Protein AF-0000000079719371 (afdb_homodimer)

Organism: NCBI:txid616991

Secondary structure (DSSP, 8-state):
---TT-EEEEEEE-TT----TT-EEEEEEETTEEEEEEEETTEEEEEEEEEE-TTS-EEEEEEEEETT--EEEEEEEEEEEE-TTS-EEEEEEEEESSTT--EEEEEEEE-/---TT-EEEEEEE-TT----TT-EEEEEEETTEEEEEEEETTEEEEEEEEEE-TTS-EEEEEEEEETT--EEEEEEEEEEEE-TTS-EEEEEEEEESSTT--EEEEEEEE-

Sequence (222 aa):
MNYNNKKFRTVQNTENGETSPETIFKYRQKGNILTSDYEGGEIIRGHLIGLVDPDGNIDMRYHQVNAKGELLTGVCNSRPEILSNGKIRLYENWQWTSGNKSCGKSIIEEIMNYNNKKFRTVQNTENGETSPETIFKYRQKGNILTSDYEGGEIIRGHLIGLVDPDGNIDMRYHQVNAKGELLTGVCNSRPEILSNGKIRLYENWQWTSGNKSCGKSIIEEI

pLDDT: mean 98.23, std 1.22, range [89.5, 98.94]

InterPro domains:
  IPR058595 Avidin-like protein [PF26421] (1-111)

Solvent-accessible surface area (backbone atoms only — not comparable to full-atom values): 11093 Å² total; per-residue (Å²): 114,84,58,54,77,37,34,32,30,33,76,45,56,38,86,90,52,67,69,36,69,58,17,41,36,46,30,40,53,60,89,47,43,34,38,29,48,29,33,30,73,50,28,69,40,33,41,37,43,29,43,44,46,89,84,39,34,30,51,34,40,36,40,34,34,32,76,87,70,47,79,44,37,29,41,34,42,35,41,67,43,76,43,95,85,69,42,47,36,35,46,32,44,35,34,35,73,37,92,85,49,54,66,46,45,36,33,33,32,52,103,114,84,57,54,77,38,33,31,30,33,75,45,55,37,87,89,52,66,69,35,69,56,18,38,36,45,30,39,53,59,90,46,42,33,40,28,50,29,33,31,74,49,28,68,40,32,39,38,43,29,44,45,46,89,85,39,33,31,52,33,40,36,42,34,32,33,75,88,70,46,79,41,36,30,40,34,42,35,40,68,42,75,43,96,86,67,42,47,35,36,45,32,44,36,34,35,72,36,92,86,49,54,66,47,44,38,32,33,31,53,103

Foldseek 3Di:
DDCAQWKKAWDDKDPPDQGDRQKMWGWHDDQQKIKTWIDGGQFHTKMKIWGQDPQGKTWMKMWTQTNVGDIWIWTKIWHWDQDPVRWIKIKMWMFTPDDPGDIIITIMITD/DDCAQWKKAWDDKDPPDQGDRQKMWGWHDDQQKIKTWIDGGQFHTKMKIWGQDPQGKTWMKMWTQTNVGDIWIWIKIWHWDQDPVRWIKIKMWMFTPDDPGDIIITIMITD

Radius of gyration: 17.49 Å; Cα contacts (8 Å, |Δi|>4): 621; chains: 2; bounding box: 36×56×39 Å

Structure (mmCIF, N/CA/C/O backbone):
data_AF-0000000079719371-model_v1
#
loop_
_entity.id
_entity.type
_entity.pdbx_description
1 polymer 'Uncharacterized protein'
#
loop_
_atom_site.group_PDB
_atom_site.id
_atom_site.type_symbol
_atom_site.label_atom_id
_atom_site.label_alt_id
_atom_site.label_comp_id
_atom_site.label_asym_id
_atom_site.label_entity_id
_atom_site.label_seq_id
_atom_site.pdbx_PDB_ins_code
_atom_site.Cartn_x
_atom_site.Cartn_y
_atom_site.Cartn_z
_atom_site.occupancy
_atom_site.B_iso_or_equiv
_atom_site.auth_seq_id
_atom_site.auth_comp_id
_atom_site.auth_asym_id
_atom_site.auth_atom_id
_atom_site.pdbx_PDB_model_num
ATOM 1 N N . MET A 1 1 ? 12.859 -12.648 -14.859 1 89.62 1 MET A N 1
ATOM 2 C CA . MET A 1 1 ? 11.406 -12.578 -14.922 1 89.62 1 MET A CA 1
ATOM 3 C C . MET A 1 1 ? 10.93 -11.133 -15.039 1 89.62 1 MET A C 1
ATOM 5 O O . MET A 1 1 ? 11.43 -10.258 -14.336 1 89.62 1 MET A O 1
ATOM 9 N N . ASN A 1 2 ? 9.992 -10.891 -15.953 1 95.12 2 ASN A N 1
ATOM 10 C CA . ASN A 1 2 ? 9.453 -9.555 -16.172 1 95.12 2 ASN A CA 1
ATOM 11 C C . ASN A 1 2 ? 7.945 -9.516 -15.945 1 95.12 2 ASN A C 1
ATOM 13 O O . ASN A 1 2 ? 7.18 -10.086 -16.719 1 95.12 2 ASN A O 1
ATOM 17 N N . TYR A 1 3 ? 7.535 -8.836 -14.883 1 98.69 3 TYR A N 1
ATOM 18 C CA . TYR A 1 3 ? 6.125 -8.75 -14.531 1 98.69 3 TYR A CA 1
ATOM 19 C C . TYR A 1 3 ? 5.512 -7.453 -15.047 1 98.69 3 TYR A C 1
ATOM 21 O O . TYR A 1 3 ? 4.316 -7.211 -14.867 1 98.69 3 TYR A O 1
ATOM 29 N N . ASN A 1 4 ? 6.309 -6.598 -15.742 1 98.62 4 ASN A N 1
ATOM 30 C CA . ASN A 1 4 ? 5.852 -5.258 -16.094 1 98.62 4 ASN A CA 1
ATOM 31 C C . ASN A 1 4 ? 4.676 -5.309 -17.078 1 98.62 4 ASN A C 1
ATOM 33 O O . ASN A 1 4 ? 4.762 -5.953 -18.125 1 98.62 4 ASN A O 1
ATOM 37 N N . ASN A 1 5 ? 3.6 -4.625 -16.672 1 98.56 5 ASN A N 1
ATOM 38 C CA . ASN A 1 5 ? 2.391 -4.496 -17.469 1 98.56 5 ASN A CA 1
ATOM 39 C C . ASN A 1 5 ? 1.654 -5.828 -17.594 1 98.56 5 ASN A C 1
ATOM 41 O O . ASN A 1 5 ? 0.928 -6.051 -18.578 1 98.56 5 ASN A O 1
ATOM 45 N N . LYS A 1 6 ? 1.853 -6.684 -16.719 1 98.69 6 LYS A N 1
ATOM 46 C CA . LYS A 1 6 ? 1.099 -7.934 -16.688 1 98.69 6 LYS A CA 1
ATOM 47 C C . LYS A 1 6 ? -0.099 -7.828 -15.758 1 98.69 6 LYS A C 1
ATOM 49 O O . LYS A 1 6 ? -0.056 -7.094 -14.766 1 98.69 6 LYS A O 1
ATOM 54 N N . LYS A 1 7 ? -1.153 -8.562 -16.094 1 98.88 7 LYS A N 1
ATOM 55 C CA . LYS A 1 7 ? -2.354 -8.656 -15.266 1 98.88 7 LYS A CA 1
ATOM 56 C C . LYS A 1 7 ? -2.576 -10.078 -14.773 1 98.88 7 LYS A C 1
ATOM 58 O O . LYS A 1 7 ? -2.346 -11.039 -15.508 1 98.88 7 LYS A O 1
ATOM 63 N N . PHE A 1 8 ? -2.977 -10.172 -13.562 1 98.88 8 PHE A N 1
ATOM 64 C CA . PHE A 1 8 ? -3.213 -11.484 -12.969 1 98.88 8 PHE A CA 1
ATOM 65 C C . PHE A 1 8 ? -4.613 -11.57 -12.367 1 98.88 8 PHE A C 1
ATOM 67 O O . PHE A 1 8 ? -5.168 -10.555 -11.938 1 98.88 8 PHE A O 1
ATOM 74 N N . ARG A 1 9 ? -5.125 -12.75 -12.281 1 98.81 9 ARG A N 1
ATOM 75 C CA . ARG A 1 9 ? -6.402 -13.055 -11.648 1 98.81 9 ARG A CA 1
ATOM 76 C C . ARG A 1 9 ? -6.25 -14.156 -10.609 1 98.81 9 ARG A C 1
ATOM 78 O O . ARG A 1 9 ? -5.535 -15.133 -10.836 1 98.81 9 ARG A O 1
ATOM 85 N N . THR A 1 10 ? -6.98 -13.969 -9.562 1 98.81 10 THR A N 1
ATOM 86 C CA . THR A 1 10 ? -6.98 -15.023 -8.555 1 98.81 10 THR A CA 1
ATOM 87 C C . THR A 1 10 ? -7.664 -16.281 -9.086 1 98.81 10 THR A C 1
ATOM 89 O O . THR A 1 10 ? -8.781 -16.219 -9.602 1 98.81 10 THR A O 1
ATOM 92 N N . VAL A 1 11 ? -6.992 -17.406 -8.914 1 98.44 11 VAL A N 1
ATOM 93 C CA . VAL A 1 11 ? -7.582 -18.656 -9.367 1 98.44 11 VAL A CA 1
ATOM 94 C C . VAL A 1 11 ? -7.949 -19.531 -8.164 1 98.44 11 VAL A C 1
ATOM 96 O O . VAL A 1 11 ? -8.891 -20.312 -8.227 1 98.44 11 VAL A O 1
ATOM 99 N N . GLN A 1 12 ? -7.199 -19.422 -7.145 1 98.38 12 GLN A N 1
ATOM 100 C CA . GLN A 1 12 ? -7.426 -20.156 -5.898 1 98.38 12 GLN A CA 1
ATOM 101 C C . GLN A 1 12 ? -6.984 -19.328 -4.691 1 98.38 12 GLN A C 1
ATOM 103 O O . GLN A 1 12 ? -5.988 -18.609 -4.758 1 98.38 12 GLN A O 1
ATOM 108 N N . ASN A 1 13 ? -7.715 -19.516 -3.609 1 98.38 13 ASN A N 1
ATOM 109 C CA . ASN A 1 13 ? -7.359 -18.875 -2.344 1 98.38 13 ASN A CA 1
ATOM 110 C C . ASN A 1 13 ? -7.934 -19.641 -1.153 1 98.38 13 ASN A C 1
ATOM 112 O O . ASN A 1 13 ? -9.023 -20.219 -1.244 1 98.38 13 ASN A O 1
ATOM 116 N N . THR A 1 14 ? -7.156 -19.625 -0.054 1 97.94 14 THR A N 1
ATOM 117 C CA . THR A 1 14 ? -7.707 -20.219 1.161 1 97.94 14 THR A CA 1
ATOM 118 C C . THR A 1 14 ? -8.938 -19.453 1.626 1 97.94 14 THR A C 1
ATOM 120 O O . THR A 1 14 ? -9.078 -18.25 1.335 1 97.94 14 THR A O 1
ATOM 123 N N . GLU A 1 15 ? -9.797 -20.078 2.408 1 95.44 15 GLU A N 1
ATOM 124 C CA . GLU A 1 15 ? -11.109 -19.547 2.762 1 95.44 15 GLU A CA 1
ATOM 125 C C . GLU A 1 15 ? -10.984 -18.25 3.549 1 95.44 15 GLU A C 1
ATOM 127 O O . GLU A 1 15 ? -11.844 -17.375 3.443 1 95.44 15 GLU A O 1
ATOM 132 N N . ASN A 1 16 ? -9.969 -18.125 4.27 1 96.19 16 ASN A N 1
ATOM 133 C CA . ASN A 1 16 ? -9.82 -16.953 5.121 1 96.19 16 ASN A CA 1
ATOM 134 C C . ASN A 1 16 ? -9.141 -15.805 4.383 1 96.19 16 ASN A C 1
ATOM 136 O O . ASN A 1 16 ? -8.867 -14.758 4.969 1 96.19 16 ASN A O 1
ATOM 140 N N . GLY A 1 17 ? -8.797 -16.031 3.113 1 97.31 17 GLY A N 1
ATOM 141 C CA . GLY A 1 17 ? -8.344 -14.945 2.264 1 97.31 17 GLY A CA 1
ATOM 142 C C . GLY A 1 17 ? -9.477 -14.141 1.655 1 97.31 17 GLY A C 1
ATOM 143 O O . GLY A 1 17 ? -10.633 -14.578 1.677 1 97.31 17 GLY A O 1
ATOM 144 N N . GLU A 1 18 ? -9.164 -12.984 1.084 1 97.94 18 GLU A N 1
ATOM 145 C CA . GLU A 1 18 ? -10.266 -12.125 0.645 1 97.94 18 GLU A CA 1
ATOM 146 C C . GLU A 1 18 ? -10.305 -12.016 -0.877 1 97.94 18 GLU A C 1
ATOM 148 O O . GLU A 1 18 ? -11.281 -11.531 -1.444 1 97.94 18 GLU A O 1
ATOM 153 N N . THR A 1 19 ? -9.234 -12.414 -1.571 1 98.5 19 THR A N 1
ATOM 154 C CA . THR A 1 19 ? -9.258 -12.328 -3.027 1 98.5 19 THR A CA 1
ATOM 155 C C . THR A 1 19 ? -10.102 -13.445 -3.627 1 98.5 19 THR A C 1
ATOM 157 O O . THR A 1 19 ? -10.281 -14.5 -3.006 1 98.5 19 THR A O 1
ATOM 160 N N . SER A 1 20 ? -10.727 -13.242 -4.793 1 98.12 20 SER A N 1
ATOM 161 C CA . SER A 1 20 ? -11.539 -14.164 -5.578 1 98.12 20 SER A CA 1
ATOM 162 C C . SER A 1 20 ? -11.258 -14.008 -7.07 1 98.12 20 SER A C 1
ATOM 164 O O . SER A 1 20 ? -10.461 -13.164 -7.477 1 98.12 20 SER A O 1
ATOM 166 N N . PRO A 1 21 ? -11.844 -14.844 -7.875 1 98 21 PRO A N 1
ATOM 167 C CA . PRO A 1 21 ? -11.641 -14.703 -9.32 1 98 21 PRO A CA 1
ATOM 168 C C . PRO A 1 21 ? -12.039 -13.328 -9.844 1 98 21 PRO A C 1
ATOM 170 O O . PRO A 1 21 ? -11.633 -12.938 -10.938 1 98 21 PRO A O 1
ATOM 173 N N . GLU A 1 22 ? -12.789 -12.57 -9.07 1 98.44 22 GLU A N 1
ATOM 174 C CA . GLU A 1 22 ? -13.172 -11.211 -9.461 1 98.44 22 GLU A CA 1
ATOM 175 C C . GLU A 1 22 ? -12.047 -10.219 -9.18 1 98.44 22 GLU A C 1
ATOM 177 O O . GLU A 1 22 ? -12.086 -9.078 -9.641 1 98.44 22 GLU A O 1
ATOM 182 N N . THR A 1 23 ? -11.055 -10.656 -8.406 1 98.75 23 THR A N 1
ATOM 183 C CA . THR A 1 23 ? -9.945 -9.781 -8.039 1 98.75 23 THR A CA 1
ATOM 184 C C . THR A 1 23 ? -8.875 -9.789 -9.133 1 98.75 23 THR A C 1
ATOM 186 O O . THR A 1 23 ? -8.305 -10.836 -9.438 1 98.75 23 THR A O 1
ATOM 189 N N . ILE A 1 24 ? -8.602 -8.594 -9.695 1 98.88 24 ILE A N 1
ATOM 190 C CA . ILE A 1 24 ? -7.602 -8.438 -10.75 1 98.88 24 ILE A CA 1
ATOM 191 C C . ILE A 1 24 ? -6.441 -7.586 -10.234 1 98.88 24 ILE A C 1
ATOM 193 O O . ILE A 1 24 ? -6.656 -6.555 -9.594 1 98.88 24 ILE A O 1
ATOM 197 N N . PHE A 1 25 ? -5.242 -8.109 -10.492 1 98.94 25 PHE A N 1
ATOM 198 C CA . PHE A 1 25 ? -4.004 -7.422 -10.141 1 98.94 25 PHE A CA 1
ATOM 199 C C . PHE A 1 25 ? -3.346 -6.824 -11.375 1 98.94 25 PHE A C 1
ATOM 201 O O . PHE A 1 25 ? -3.158 -7.512 -12.383 1 98.94 25 PHE A O 1
ATOM 208 N N . LYS A 1 26 ? -2.955 -5.559 -11.352 1 98.94 26 LYS A N 1
ATOM 209 C CA . LYS A 1 26 ? -2.234 -4.891 -12.438 1 98.94 26 LYS A CA 1
ATOM 210 C C . LYS A 1 26 ? -0.805 -4.559 -12.016 1 98.94 26 LYS A C 1
ATOM 212 O O . LYS A 1 26 ? -0.569 -3.555 -11.336 1 98.94 26 LYS A O 1
ATOM 217 N N . TYR A 1 27 ? 0.089 -5.344 -12.539 1 98.94 27 TYR A N 1
ATOM 218 C CA . TYR A 1 27 ? 1.474 -5.266 -12.086 1 98.94 27 TYR A CA 1
ATOM 219 C C . TYR A 1 27 ? 2.258 -4.246 -12.906 1 98.94 27 TYR A C 1
ATOM 221 O O . TYR A 1 27 ? 2.07 -4.141 -14.125 1 98.94 27 TYR A O 1
ATOM 229 N N . ARG A 1 28 ? 3.131 -3.564 -12.281 1 98.75 28 ARG A N 1
ATOM 230 C CA . ARG A 1 28 ? 4.156 -2.695 -12.852 1 98.75 28 ARG A CA 1
ATOM 231 C C . ARG A 1 28 ? 5.516 -2.965 -12.219 1 98.75 28 ARG A C 1
ATOM 233 O O . ARG A 1 28 ? 5.617 -3.168 -11.008 1 98.75 28 ARG A O 1
ATOM 240 N N . GLN A 1 29 ? 6.508 -2.91 -13.047 1 98.62 29 GLN A N 1
ATOM 241 C CA . GLN A 1 29 ? 7.836 -3.219 -12.531 1 98.62 29 GLN A CA 1
ATOM 242 C C . GLN A 1 29 ? 8.891 -2.289 -13.133 1 98.62 29 GLN A C 1
ATOM 244 O O . GLN A 1 29 ? 8.914 -2.068 -14.344 1 98.62 29 GLN A O 1
ATOM 249 N N . LYS A 1 30 ? 9.688 -1.762 -12.305 1 97.31 30 LYS A N 1
ATOM 250 C CA . LYS A 1 30 ? 10.891 -1.015 -12.648 1 97.31 30 LYS A CA 1
ATOM 251 C C . LYS A 1 30 ? 12.109 -1.552 -11.898 1 97.31 30 LYS A C 1
ATOM 253 O O . LYS A 1 30 ? 12.219 -1.369 -10.68 1 97.31 30 LYS A O 1
ATOM 258 N N . GLY A 1 31 ? 13.102 -2.078 -12.648 1 96.81 31 GLY A N 1
ATOM 259 C CA . GLY A 1 31 ? 14.148 -2.809 -11.953 1 96.81 31 GLY A CA 1
ATOM 260 C C . GLY A 1 31 ? 13.625 -3.963 -11.125 1 96.81 31 GLY A C 1
ATOM 261 O O . GLY A 1 31 ? 12.898 -4.816 -11.633 1 96.81 31 GLY A O 1
ATOM 262 N N . ASN A 1 32 ? 14.039 -4.008 -9.852 1 98.06 32 ASN A N 1
ATOM 263 C CA . ASN A 1 32 ? 13.578 -5.102 -9.008 1 98.06 32 ASN A CA 1
ATOM 264 C C . ASN A 1 32 ? 12.375 -4.691 -8.164 1 98.06 32 ASN A C 1
ATOM 266 O O . ASN A 1 32 ? 11.891 -5.473 -7.344 1 98.06 32 ASN A O 1
ATOM 270 N N . ILE A 1 33 ? 11.891 -3.502 -8.32 1 98.69 33 ILE A N 1
ATOM 271 C CA . ILE A 1 33 ? 10.75 -3.025 -7.543 1 98.69 33 ILE A CA 1
ATOM 272 C C . ILE A 1 33 ? 9.461 -3.279 -8.32 1 98.69 33 ILE A C 1
ATOM 274 O O . ILE A 1 33 ? 9.336 -2.889 -9.484 1 98.69 33 ILE A O 1
ATOM 278 N N . LEU A 1 34 ? 8.516 -3.91 -7.645 1 98.81 34 LEU A N 1
ATOM 279 C CA . LEU A 1 34 ? 7.219 -4.266 -8.211 1 98.81 34 LEU A CA 1
ATOM 280 C C . LEU A 1 34 ? 6.086 -3.613 -7.422 1 98.81 34 LEU A C 1
ATOM 282 O O . LEU A 1 34 ? 6.113 -3.598 -6.188 1 98.81 34 LEU A O 1
ATOM 286 N N . THR A 1 35 ? 5.074 -3.023 -8.109 1 98.88 35 THR A N 1
ATOM 287 C CA . THR A 1 35 ? 3.85 -2.541 -7.48 1 98.88 35 THR A CA 1
ATOM 288 C C . THR A 1 35 ? 2.619 -3.055 -8.227 1 98.88 35 THR A C 1
ATOM 290 O O . THR A 1 35 ? 2.721 -3.52 -9.359 1 98.88 35 THR A O 1
ATOM 293 N N . SER A 1 36 ? 1.486 -2.973 -7.555 1 98.94 36 SER A N 1
ATOM 294 C CA . SER A 1 36 ? 0.235 -3.363 -8.195 1 98.94 36 SER A CA 1
ATOM 295 C C . SER A 1 36 ? -0.965 -2.729 -7.5 1 98.94 36 SER A C 1
ATOM 297 O O . SER A 1 36 ? -1.033 -2.701 -6.27 1 98.94 36 SER A O 1
ATOM 299 N N . ASP A 1 37 ? -1.813 -2.219 -8.312 1 98.81 37 ASP A N 1
ATOM 300 C CA . ASP A 1 37 ? -3.186 -2.027 -7.855 1 98.81 37 ASP A CA 1
ATOM 301 C C . ASP A 1 37 ? -4.016 -3.295 -8.055 1 98.81 37 ASP A C 1
ATOM 303 O O . ASP A 1 37 ? -3.826 -4.02 -9.039 1 98.81 37 ASP A O 1
ATOM 307 N N . TYR A 1 38 ? -4.891 -3.48 -7.102 1 98.94 38 TYR A N 1
ATOM 308 C CA . TYR A 1 38 ? -5.809 -4.594 -7.324 1 98.94 38 TYR A CA 1
ATOM 309 C C . TYR A 1 38 ? -7.184 -4.293 -6.73 1 98.94 38 TYR A C 1
ATOM 311 O O . TYR A 1 38 ? -7.297 -3.531 -5.77 1 98.94 38 TYR A O 1
ATOM 319 N N . GLU A 1 39 ? -8.156 -4.855 -7.34 1 98.81 39 GLU A N 1
ATOM 320 C CA . GLU A 1 39 ? -9.539 -4.703 -6.898 1 98.81 39 GLU A CA 1
ATOM 321 C C . GLU A 1 39 ? -10.414 -5.828 -7.438 1 98.81 39 GLU A C 1
ATOM 323 O O . GLU A 1 39 ? -9.984 -6.602 -8.297 1 98.81 39 GLU A O 1
ATOM 328 N N . GLY A 1 40 ? -11.727 -5.863 -6.867 1 98.56 40 GLY A N 1
ATOM 329 C CA . GLY A 1 40 ? -12.727 -6.816 -7.32 1 98.56 40 GLY A CA 1
ATOM 330 C C . GLY A 1 40 ? -13.203 -7.75 -6.223 1 98.56 40 GLY A C 1
ATOM 331 O O . GLY A 1 40 ? -12.422 -8.164 -5.367 1 98.56 40 GLY A O 1
ATOM 332 N N . GLY A 1 41 ? -14.461 -8.164 -6.297 1 98.12 41 GLY A N 1
ATOM 333 C CA . GLY A 1 41 ? -15.062 -8.969 -5.242 1 98.12 41 GLY A CA 1
ATOM 334 C C . GLY A 1 41 ? -15.25 -8.203 -3.945 1 98.12 41 GLY A C 1
ATOM 335 O O . GLY A 1 41 ? -15.852 -7.129 -3.932 1 98.12 41 GLY A O 1
ATOM 336 N N . GLU A 1 42 ? -14.586 -8.789 -2.854 1 98.06 42 GLU A N 1
ATOM 337 C CA . GLU A 1 42 ? -14.734 -8.219 -1.521 1 98.06 42 GLU A CA 1
ATOM 338 C C . GLU A 1 42 ? -13.789 -7.039 -1.315 1 98.06 42 GLU A C 1
ATOM 340 O O . GLU A 1 42 ? -13.828 -6.375 -0.277 1 98.06 42 GLU A O 1
ATOM 345 N N . ILE A 1 43 ? -12.945 -6.801 -2.312 1 98.69 43 ILE A N 1
ATOM 346 C CA . ILE A 1 43 ? -11.93 -5.766 -2.164 1 98.69 43 ILE A CA 1
ATOM 347 C C . ILE A 1 43 ? -12.312 -4.539 -2.99 1 98.69 43 ILE A C 1
ATOM 349 O O . ILE A 1 43 ? -12.414 -4.617 -4.219 1 98.69 43 ILE A O 1
ATOM 353 N N . ILE A 1 44 ? -12.508 -3.424 -2.299 1 98.69 44 ILE A N 1
ATOM 354 C CA . ILE A 1 44 ? -12.812 -2.168 -2.979 1 98.69 44 ILE A CA 1
ATOM 355 C C . ILE A 1 44 ? -11.547 -1.626 -3.643 1 98.69 44 ILE A C 1
ATOM 357 O O . ILE A 1 44 ? -11.578 -1.227 -4.809 1 98.69 44 ILE A O 1
ATOM 361 N N . ARG A 1 45 ? -10.453 -1.642 -2.902 1 98.69 45 ARG A N 1
ATOM 362 C CA . ARG A 1 45 ? -9.164 -1.161 -3.385 1 98.69 45 ARG A CA 1
ATOM 363 C C . ARG A 1 45 ? -8.016 -1.806 -2.613 1 98.69 45 ARG A C 1
ATOM 365 O O . ARG A 1 45 ? -8.078 -1.929 -1.389 1 98.69 45 ARG A O 1
ATOM 372 N N . GLY A 1 46 ? -7.012 -2.234 -3.326 1 98.88 46 GLY A N 1
ATOM 373 C CA . GLY A 1 46 ? -5.785 -2.748 -2.73 1 98.88 46 GLY A CA 1
ATOM 374 C C . GLY A 1 46 ? -4.539 -2.355 -3.5 1 98.88 46 GLY A C 1
ATOM 375 O O . GLY A 1 46 ? -4.621 -1.942 -4.66 1 98.88 46 GLY A O 1
ATOM 376 N N . HIS A 1 47 ? -3.455 -2.396 -2.842 1 98.94 47 HIS A N 1
ATOM 377 C CA . HIS A 1 47 ? -2.15 -2.133 -3.438 1 98.94 47 HIS A CA 1
ATOM 378 C C . HIS A 1 47 ? -1.074 -3.023 -2.824 1 98.94 47 HIS A C 1
ATOM 380 O O . HIS A 1 47 ? -1.101 -3.299 -1.623 1 98.94 47 HIS A O 1
ATOM 386 N N . LEU A 1 48 ? -0.142 -3.463 -3.615 1 98.94 48 LEU A N 1
ATOM 387 C CA . LEU A 1 48 ? 1.009 -4.184 -3.084 1 98.94 48 LEU A CA 1
ATOM 388 C C . LEU A 1 48 ? 2.311 -3.627 -3.65 1 98.94 48 LEU A C 1
ATOM 390 O O . LEU A 1 48 ? 2.311 -3 -4.711 1 98.94 48 LEU A O 1
ATOM 394 N N . ILE A 1 49 ? 3.379 -3.762 -2.836 1 98.94 49 ILE A N 1
ATOM 395 C CA . ILE A 1 49 ? 4.746 -3.422 -3.213 1 98.94 49 ILE A CA 1
ATOM 396 C C . ILE A 1 49 ? 5.672 -4.594 -2.902 1 98.94 49 ILE A C 1
ATOM 398 O O . ILE A 1 49 ? 5.508 -5.273 -1.885 1 98.94 49 ILE A O 1
ATOM 402 N N . GLY A 1 50 ? 6.59 -4.875 -3.844 1 98.81 50 GLY A N 1
ATOM 403 C CA . GLY A 1 50 ? 7.473 -6.008 -3.607 1 98.81 50 GLY A CA 1
ATOM 404 C C . GLY A 1 50 ? 8.82 -5.859 -4.281 1 98.81 50 GLY A C 1
ATOM 405 O O . GLY A 1 50 ? 9.031 -4.938 -5.074 1 98.81 50 GLY A O 1
ATOM 406 N N . LEU A 1 51 ? 9.719 -6.699 -3.902 1 98.88 51 LEU A N 1
ATOM 407 C CA . LEU A 1 51 ? 11.047 -6.836 -4.492 1 98.88 51 LEU A CA 1
ATOM 408 C C . LEU A 1 51 ? 11.188 -8.172 -5.215 1 98.88 51 LEU A C 1
ATOM 410 O O . LEU A 1 51 ? 10.953 -9.227 -4.625 1 98.88 51 LEU A O 1
ATOM 414 N N . VAL A 1 52 ? 11.586 -8.055 -6.473 1 98.81 52 VAL A N 1
ATOM 415 C CA . VAL A 1 52 ? 11.742 -9.25 -7.309 1 98.81 52 VAL A CA 1
ATOM 416 C C . VAL A 1 52 ? 13.195 -9.703 -7.293 1 98.81 52 VAL A C 1
ATOM 418 O O . VAL A 1 52 ? 14.102 -8.914 -7.586 1 98.81 52 VAL A O 1
ATOM 421 N N . ASP A 1 53 ? 13.406 -10.953 -6.957 1 98.5 53 ASP A N 1
ATOM 422 C CA . ASP A 1 53 ? 14.773 -11.453 -6.988 1 98.5 53 ASP A CA 1
ATOM 423 C C . ASP A 1 53 ? 15.109 -12.047 -8.352 1 98.5 53 ASP A C 1
ATOM 425 O O . ASP A 1 53 ? 14.266 -12.07 -9.25 1 98.5 53 ASP A O 1
ATOM 429 N N . PRO A 1 54 ? 16.344 -12.438 -8.57 1 97.62 54 PRO A N 1
ATOM 430 C CA . PRO A 1 54 ? 16.766 -12.898 -9.898 1 97.62 54 PRO A CA 1
ATOM 431 C C . PRO A 1 54 ? 16.016 -14.141 -10.367 1 97.62 54 PRO A C 1
ATOM 433 O O . PRO A 1 54 ? 15.898 -14.375 -11.57 1 97.62 54 PRO A O 1
ATOM 436 N N . ASP A 1 55 ? 15.516 -14.914 -9.43 1 98.06 55 ASP A N 1
ATOM 437 C CA . ASP A 1 55 ? 14.781 -16.125 -9.773 1 98.06 55 ASP A CA 1
ATOM 438 C C . ASP A 1 55 ? 13.297 -15.836 -9.984 1 98.06 55 ASP A C 1
ATOM 440 O O . ASP A 1 55 ? 12.508 -16.75 -10.25 1 98.06 55 ASP A O 1
ATOM 444 N N . GLY A 1 56 ? 12.844 -14.617 -9.836 1 98.44 56 GLY A N 1
ATOM 445 C CA . GLY A 1 56 ? 11.469 -14.203 -10.094 1 98.44 56 GLY A CA 1
ATOM 446 C C . GLY A 1 56 ? 10.586 -14.258 -8.859 1 98.44 56 GLY A C 1
ATOM 447 O O . GLY A 1 56 ? 9.406 -13.93 -8.922 1 98.44 56 GLY A O 1
ATOM 448 N N . ASN A 1 57 ? 11.164 -14.695 -7.738 1 98.88 57 ASN A N 1
ATOM 449 C CA . ASN A 1 57 ? 10.414 -14.633 -6.488 1 98.88 57 ASN A CA 1
ATOM 450 C C . ASN A 1 57 ? 10.156 -13.195 -6.059 1 98.88 57 ASN A C 1
ATOM 452 O O . ASN A 1 57 ? 11 -12.32 -6.27 1 98.88 57 ASN A O 1
ATOM 456 N N . ILE A 1 58 ? 9.023 -13.055 -5.426 1 98.81 58 ILE A N 1
ATOM 457 C CA . ILE A 1 58 ? 8.672 -11.703 -5 1 98.81 58 ILE A CA 1
ATOM 458 C C . ILE A 1 58 ? 8.438 -11.68 -3.492 1 98.81 58 ILE A C 1
ATOM 460 O O . ILE A 1 58 ? 7.691 -12.508 -2.961 1 98.81 58 ILE A O 1
ATOM 464 N N . ASP A 1 59 ? 9.047 -10.852 -2.73 1 98.81 59 ASP A N 1
ATOM 465 C CA . ASP A 1 59 ? 8.75 -10.477 -1.352 1 98.81 59 ASP A CA 1
ATOM 466 C C . ASP A 1 59 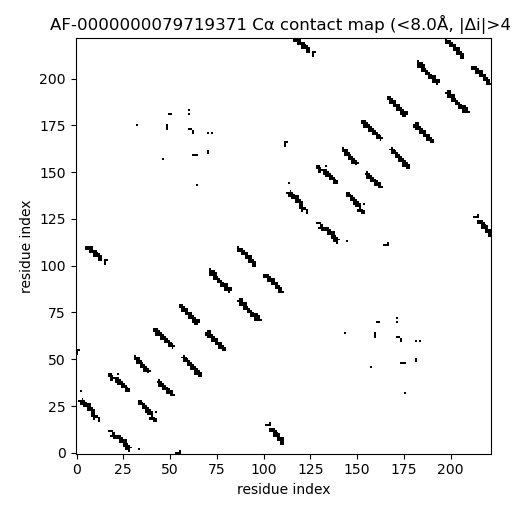? 7.855 -9.242 -1.298 1 98.81 59 ASP A C 1
ATOM 468 O O . ASP A 1 59 ? 8.289 -8.133 -1.636 1 98.81 59 ASP A O 1
ATOM 472 N N . MET A 1 60 ? 6.547 -9.383 -0.739 1 98.75 60 MET A N 1
ATOM 473 C CA . MET A 1 60 ? 5.547 -8.336 -0.943 1 98.75 60 MET A CA 1
ATOM 474 C C . MET A 1 60 ? 4.953 -7.883 0.387 1 98.75 60 MET A C 1
ATOM 476 O O . MET A 1 60 ? 4.945 -8.641 1.357 1 98.75 60 MET A O 1
ATOM 480 N N . ARG A 1 61 ? 4.547 -6.645 0.463 1 98.94 61 ARG A N 1
ATOM 481 C CA . ARG A 1 61 ? 3.615 -6.078 1.434 1 98.94 61 ARG A CA 1
ATOM 482 C C . ARG A 1 61 ? 2.34 -5.594 0.752 1 98.94 61 ARG A C 1
ATOM 484 O O . ARG A 1 61 ? 2.393 -5.027 -0.342 1 98.94 61 ARG A O 1
ATOM 491 N N . TYR A 1 62 ? 1.238 -5.84 1.399 1 98.88 62 TYR A N 1
ATOM 492 C CA . TYR A 1 62 ? 0.002 -5.355 0.796 1 98.88 62 TYR A CA 1
ATOM 493 C C . TYR A 1 62 ? -0.904 -4.719 1.844 1 98.88 62 TYR A C 1
ATOM 495 O O . TYR A 1 62 ? -0.796 -5.023 3.033 1 98.88 62 TYR A O 1
ATOM 503 N N . HIS A 1 63 ? -1.698 -3.838 1.392 1 98.94 63 HIS A N 1
ATOM 504 C CA . HIS A 1 63 ? -2.809 -3.285 2.158 1 98.94 63 HIS A CA 1
ATOM 505 C C . HIS A 1 63 ? -4.055 -3.137 1.292 1 98.94 63 HIS A C 1
ATOM 507 O O . HIS A 1 63 ? -3.957 -3.023 0.068 1 98.94 63 HIS A O 1
ATOM 513 N N . GLN A 1 64 ? -5.246 -3.086 1.94 1 98.88 64 GLN A N 1
ATOM 514 C CA . GLN A 1 64 ? -6.496 -2.998 1.197 1 98.88 64 GLN A CA 1
ATOM 515 C C . GLN A 1 64 ? -7.625 -2.467 2.08 1 98.88 64 GLN A C 1
ATOM 517 O O . GLN A 1 64 ? -7.52 -2.484 3.309 1 98.88 64 GLN A O 1
ATOM 522 N N . VAL A 1 65 ? -8.648 -1.951 1.425 1 98.81 65 VAL A N 1
ATOM 523 C CA . VAL A 1 65 ? -9.953 -1.718 2.029 1 98.81 65 VAL A CA 1
ATOM 524 C C . VAL A 1 65 ? -10.977 -2.697 1.452 1 98.81 65 VAL A C 1
ATOM 526 O O . VAL A 1 65 ? -11.086 -2.84 0.232 1 98.81 65 VAL A O 1
ATOM 529 N N . ASN A 1 66 ? -11.656 -3.393 2.359 1 98.44 66 ASN A N 1
ATOM 530 C CA . ASN A 1 66 ? -12.641 -4.352 1.862 1 98.44 66 ASN A CA 1
ATOM 531 C C . ASN A 1 66 ? -14.047 -3.775 1.892 1 98.44 66 ASN A C 1
ATOM 533 O O . ASN A 1 66 ? -14.25 -2.625 2.287 1 98.44 66 ASN A O 1
ATOM 537 N N . ALA A 1 67 ? -15.031 -4.516 1.421 1 97.69 67 ALA A N 1
ATOM 538 C CA . ALA A 1 67 ? -16.422 -4.078 1.229 1 97.69 67 ALA A CA 1
ATOM 539 C C . ALA A 1 67 ? -17.062 -3.721 2.562 1 97.69 67 ALA A C 1
ATOM 541 O O . ALA A 1 67 ? -18.078 -3.018 2.598 1 97.69 67 ALA A O 1
ATOM 542 N N . LYS A 1 68 ? -16.531 -4.211 3.641 1 97.06 68 LYS A N 1
ATOM 543 C CA . LYS A 1 68 ? -17.047 -3.879 4.969 1 97.06 68 LYS A CA 1
ATOM 544 C C . LYS A 1 68 ? -16.422 -2.586 5.488 1 97.06 68 LYS A C 1
ATOM 546 O O . LYS A 1 68 ? -16.719 -2.15 6.602 1 97.06 68 LYS A O 1
ATOM 551 N N . GLY A 1 69 ? -15.438 -2.029 4.762 1 96.5 69 GLY A N 1
ATOM 552 C CA . GLY A 1 69 ? -14.789 -0.788 5.16 1 96.5 69 GLY A CA 1
ATOM 553 C C . GLY A 1 69 ? -13.609 -1.001 6.09 1 96.5 69 GLY A C 1
ATOM 554 O O . GLY A 1 69 ? -13.227 -0.094 6.832 1 96.5 69 GLY A O 1
ATOM 555 N N . GLU A 1 70 ? -13.047 -2.145 6.094 1 97.56 70 GLU A N 1
ATOM 556 C CA . GLU A 1 70 ? -11.914 -2.453 6.961 1 97.56 70 GLU A CA 1
ATOM 557 C C . GLU A 1 70 ? -10.586 -2.25 6.23 1 97.56 70 GLU A C 1
ATOM 559 O O . GLU A 1 70 ? -10.453 -2.619 5.062 1 97.56 70 GLU A O 1
ATOM 564 N N . LEU A 1 71 ? -9.711 -1.593 6.898 1 98.31 71 LEU A N 1
ATOM 565 C CA . LEU A 1 71 ? -8.328 -1.491 6.438 1 98.31 71 LEU A CA 1
ATOM 566 C C . LEU A 1 71 ? -7.516 -2.697 6.895 1 98.31 71 LEU A C 1
ATOM 568 O O . LEU A 1 71 ? -7.375 -2.938 8.094 1 98.31 71 LEU A O 1
ATOM 572 N N . LEU A 1 72 ? -6.938 -3.414 5.957 1 98.25 72 LEU A N 1
ATOM 573 C CA . LEU A 1 72 ? -6.188 -4.625 6.277 1 98.25 72 LEU A CA 1
ATOM 574 C C . LEU A 1 72 ? -4.797 -4.586 5.652 1 98.25 72 LEU A C 1
ATOM 576 O O . LEU A 1 72 ? -4.609 -4.012 4.578 1 98.25 72 LEU A O 1
ATOM 580 N N . THR A 1 73 ? -3.867 -5.164 6.332 1 98.69 73 THR A N 1
ATOM 581 C CA . THR A 1 73 ? -2.479 -5.227 5.887 1 98.69 73 THR A CA 1
ATOM 582 C C . THR A 1 73 ? -1.947 -6.652 5.965 1 98.69 73 THR A C 1
ATOM 584 O O . THR A 1 73 ? -2.443 -7.465 6.75 1 98.69 73 THR A O 1
ATOM 587 N N . GLY A 1 74 ? -0.915 -6.891 5.141 1 98.62 74 GLY A N 1
ATOM 588 C CA . GLY A 1 74 ? -0.285 -8.195 5.215 1 98.62 74 GLY A CA 1
ATOM 589 C C . GLY A 1 74 ? 1.028 -8.273 4.461 1 98.62 74 GLY A C 1
ATOM 590 O O . GLY A 1 74 ? 1.492 -7.27 3.912 1 98.62 74 GLY A O 1
ATOM 591 N N . VAL A 1 75 ? 1.631 -9.516 4.578 1 98.81 75 VAL A N 1
ATOM 592 C CA . VAL A 1 75 ? 2.85 -9.859 3.852 1 98.81 75 VAL A CA 1
ATOM 593 C C . VAL A 1 75 ? 2.59 -11.062 2.947 1 98.81 75 VAL A C 1
ATOM 595 O O . VAL A 1 75 ? 1.655 -11.836 3.182 1 98.81 75 VAL A O 1
ATOM 598 N N . CYS A 1 76 ? 3.338 -11.148 1.876 1 98.88 76 CYS A N 1
ATOM 599 C CA . CYS A 1 76 ? 3.16 -12.234 0.92 1 98.88 76 CYS A CA 1
ATOM 600 C C . CYS A 1 76 ? 4.484 -12.594 0.255 1 98.88 76 CYS A C 1
ATOM 602 O O . CYS A 1 76 ? 5.27 -11.711 -0.097 1 98.88 76 CYS A O 1
ATOM 604 N N . ASN A 1 77 ? 4.789 -13.836 0.183 1 98.88 77 ASN A N 1
ATOM 605 C CA . ASN A 1 77 ? 5.836 -14.375 -0.677 1 98.88 77 ASN A CA 1
ATOM 606 C C . ASN A 1 77 ? 5.254 -15.094 -1.892 1 98.88 77 ASN A C 1
ATOM 608 O O . ASN A 1 77 ? 4.34 -15.906 -1.757 1 98.88 77 ASN A O 1
ATOM 612 N N . SER A 1 78 ? 5.789 -14.758 -3.047 1 98.88 78 SER A N 1
ATOM 613 C CA . SER A 1 78 ? 5.242 -15.281 -4.297 1 98.88 78 SER A CA 1
ATOM 614 C C . SER A 1 78 ? 6.32 -15.961 -5.129 1 98.88 78 SER A C 1
ATOM 616 O O . SER A 1 78 ? 7.41 -15.414 -5.316 1 98.88 78 SER A O 1
ATOM 618 N N . ARG A 1 79 ? 5.984 -17.125 -5.672 1 98.88 79 ARG A N 1
ATOM 619 C CA . ARG A 1 79 ? 6.879 -17.891 -6.535 1 98.88 79 ARG A CA 1
ATOM 620 C C . ARG A 1 79 ? 6.254 -18.125 -7.906 1 98.88 79 ARG A C 1
ATOM 622 O O . ARG A 1 79 ? 5.098 -18.531 -8.008 1 98.88 79 ARG A O 1
ATOM 629 N N . PRO A 1 80 ? 7.082 -17.906 -8.953 1 98.81 80 PRO A N 1
ATOM 630 C CA . PRO A 1 80 ? 6.523 -18.031 -10.305 1 98.81 80 PRO A CA 1
ATOM 631 C C . PRO A 1 80 ? 6.707 -19.422 -10.891 1 98.81 80 PRO A C 1
ATOM 633 O O . PRO A 1 80 ? 7.625 -20.141 -10.5 1 98.81 80 PRO A O 1
ATOM 636 N N . GLU A 1 81 ? 5.844 -19.766 -11.711 1 98.56 81 GLU A N 1
ATOM 637 C CA . GLU A 1 81 ? 5.949 -20.875 -12.656 1 98.56 81 GLU A CA 1
ATOM 638 C C . GLU A 1 81 ? 5.484 -20.453 -14.047 1 98.56 81 GLU A C 1
ATOM 640 O O . GLU A 1 81 ? 4.422 -19.844 -14.203 1 98.56 81 GLU A O 1
ATOM 645 N N . ILE A 1 82 ? 6.348 -20.703 -15.047 1 98 82 ILE A N 1
ATOM 646 C CA . ILE A 1 82 ? 5.906 -20.469 -16.422 1 98 82 ILE A CA 1
ATOM 647 C C . ILE A 1 82 ? 5.117 -21.688 -16.922 1 98 82 ILE A C 1
ATOM 649 O O . ILE A 1 82 ? 5.637 -22.797 -16.969 1 98 82 ILE A O 1
ATOM 653 N N . LEU A 1 83 ? 3.963 -21.422 -17.312 1 97.94 83 LEU A N 1
ATOM 654 C CA . LEU A 1 83 ? 3.092 -22.5 -17.781 1 97.94 83 LEU A CA 1
ATOM 655 C C . LEU A 1 83 ? 3.426 -22.875 -19.219 1 97.94 83 LEU A C 1
ATOM 657 O O . LEU A 1 83 ? 4.203 -22.188 -19.875 1 97.94 83 LEU A O 1
ATOM 661 N N . SER A 1 84 ? 2.779 -23.953 -19.641 1 97.38 84 SER A N 1
ATOM 662 C CA . SER A 1 84 ? 3.061 -24.469 -20.969 1 97.38 84 SER A CA 1
ATOM 663 C C . SER A 1 84 ? 2.633 -23.484 -22.047 1 97.38 84 SER A C 1
ATOM 665 O O . SER A 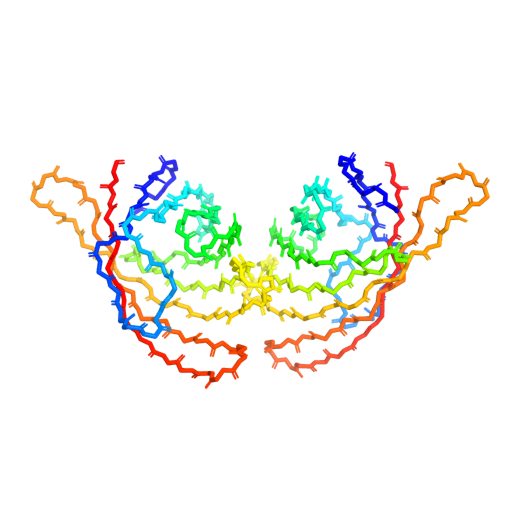1 84 ? 3.225 -23.453 -23.125 1 97.38 84 SER A O 1
ATOM 667 N N . ASN A 1 85 ? 1.723 -22.641 -21.781 1 97.38 85 ASN A N 1
ATOM 668 C CA . ASN A 1 85 ? 1.221 -21.672 -22.75 1 97.38 85 ASN A CA 1
ATOM 669 C C . ASN A 1 85 ? 2.004 -20.359 -22.688 1 97.38 85 ASN A C 1
ATOM 671 O O . ASN A 1 85 ? 1.646 -19.391 -23.359 1 97.38 85 ASN A O 1
ATOM 675 N N . GLY A 1 86 ? 2.943 -20.297 -21.859 1 96.81 86 GLY A N 1
ATOM 676 C CA . GLY A 1 86 ? 3.824 -19.141 -21.797 1 96.81 86 GLY A CA 1
ATOM 677 C C . GLY A 1 86 ? 3.404 -18.141 -20.734 1 96.81 86 GLY A C 1
ATOM 678 O O . GLY A 1 86 ? 4.141 -17.188 -20.453 1 96.81 86 GLY A O 1
ATOM 679 N N . LYS A 1 87 ? 2.266 -18.359 -20.172 1 97.81 87 LYS A N 1
ATOM 680 C CA . LYS A 1 87 ? 1.771 -17.438 -19.156 1 97.81 87 LYS A CA 1
ATOM 681 C C . LYS A 1 87 ? 2.363 -17.766 -17.781 1 97.81 87 LYS A C 1
ATOM 683 O O . LYS A 1 87 ? 2.852 -18.875 -17.562 1 97.81 87 LYS A O 1
ATOM 688 N N . ILE A 1 88 ? 2.289 -16.828 -16.953 1 98.81 88 ILE A N 1
ATOM 689 C CA . ILE A 1 88 ? 2.9 -16.984 -15.633 1 98.81 88 ILE A CA 1
ATOM 690 C C . ILE A 1 88 ? 1.836 -17.375 -14.609 1 98.81 88 ILE A C 1
ATOM 692 O O . ILE A 1 88 ? 0.743 -16.797 -14.594 1 98.81 88 ILE A O 1
ATOM 696 N N . ARG A 1 89 ? 2.061 -18.328 -13.805 1 98.88 89 ARG A N 1
ATOM 697 C CA . ARG A 1 89 ? 1.33 -18.656 -12.594 1 98.88 89 ARG A CA 1
ATOM 698 C C . ARG A 1 89 ? 2.146 -18.312 -11.352 1 98.88 89 ARG A C 1
ATOM 700 O O . ARG A 1 89 ? 3.342 -18.594 -11.289 1 98.88 89 ARG A O 1
ATOM 707 N N . LEU A 1 90 ? 1.535 -17.672 -10.398 1 98.94 90 LEU A N 1
ATOM 708 C CA . LEU A 1 90 ? 2.197 -17.312 -9.148 1 98.94 90 LEU A CA 1
ATOM 709 C C . LEU A 1 90 ? 1.593 -18.078 -7.973 1 98.94 90 LEU A C 1
ATOM 711 O O . LEU A 1 90 ? 0.372 -18.094 -7.801 1 98.94 90 LEU A O 1
ATOM 715 N N . TYR A 1 91 ? 2.432 -18.719 -7.191 1 98.94 91 TYR A N 1
ATOM 716 C CA . TYR A 1 91 ? 2.068 -19.359 -5.938 1 98.94 91 TYR A CA 1
ATOM 717 C C . TYR A 1 91 ? 2.41 -18.484 -4.742 1 98.94 91 TYR A C 1
ATOM 719 O O . TYR A 1 91 ? 3.58 -18.188 -4.504 1 98.94 91 TYR A O 1
ATOM 727 N N . GLU A 1 92 ? 1.391 -18.234 -3.973 1 98.88 92 GLU A N 1
ATOM 728 C CA . GLU A 1 92 ? 1.582 -17.188 -2.973 1 98.88 92 GLU A CA 1
ATOM 729 C C . GLU A 1 92 ? 1.289 -17.703 -1.567 1 98.88 92 GLU A C 1
ATOM 731 O O . GLU A 1 92 ? 0.294 -18.406 -1.353 1 98.88 92 GLU A O 1
ATOM 736 N N . ASN A 1 93 ? 2.146 -17.484 -0.66 1 98.88 93 ASN A N 1
ATOM 737 C CA . ASN A 1 93 ? 1.935 -17.594 0.779 1 98.88 93 ASN A CA 1
ATOM 738 C C . ASN A 1 93 ? 1.754 -16.219 1.429 1 98.88 93 ASN A C 1
ATOM 740 O O . ASN A 1 93 ? 2.641 -15.375 1.35 1 98.88 93 ASN A O 1
ATOM 744 N N . TRP A 1 94 ? 0.626 -16.078 2.043 1 98.75 94 TRP A N 1
ATOM 745 C CA . TRP A 1 94 ? 0.334 -14.75 2.596 1 98.75 94 TRP A CA 1
ATOM 746 C C . TRP A 1 94 ? -0.018 -14.852 4.078 1 98.75 94 TRP A C 1
ATOM 748 O O . TRP A 1 94 ? -0.427 -15.906 4.555 1 98.75 94 TRP A O 1
ATOM 758 N N . GLN A 1 95 ? 0.189 -13.766 4.824 1 98.69 95 GLN A N 1
ATOM 759 C CA . GLN A 1 95 ? -0.2 -13.609 6.223 1 98.69 95 GLN A CA 1
ATOM 760 C C . GLN A 1 95 ? -0.726 -12.203 6.5 1 98.69 95 GLN A C 1
ATOM 762 O O . GLN A 1 95 ? -0.069 -11.219 6.168 1 98.69 95 GLN A O 1
ATOM 767 N N . TRP A 1 96 ? -1.9 -12.195 7.094 1 98.5 96 TRP A N 1
ATOM 768 C CA . TRP A 1 96 ? -2.424 -10.922 7.586 1 98.5 96 TRP A CA 1
ATOM 769 C C . TRP A 1 96 ? -1.576 -10.391 8.734 1 98.5 96 TRP A C 1
ATOM 771 O O . TRP A 1 96 ? -1.197 -11.148 9.633 1 98.5 96 TRP A O 1
ATOM 781 N N . THR A 1 97 ? -1.248 -9.125 8.656 1 98.06 97 THR A N 1
ATOM 782 C CA . THR A 1 97 ? -0.576 -8.492 9.789 1 98.06 97 THR A CA 1
ATOM 783 C C . THR A 1 97 ? -1.541 -7.598 10.562 1 98.06 97 THR A C 1
ATOM 785 O O . THR A 1 97 ? -1.156 -6.965 11.547 1 98.06 97 THR A O 1
ATOM 788 N N . SER A 1 98 ? -2.701 -7.453 10.086 1 96.25 98 SER A N 1
ATOM 789 C CA . SER A 1 98 ? -3.826 -6.848 10.797 1 96.25 98 SER A CA 1
ATOM 790 C C . SER A 1 98 ? -4.906 -7.879 11.094 1 96.25 98 SER A C 1
ATOM 792 O O . SER A 1 98 ? -4.867 -9 10.578 1 96.25 98 SER A O 1
ATOM 794 N N . GLY A 1 99 ? -5.863 -7.477 12.039 1 94.38 99 GLY A N 1
ATOM 795 C CA . GLY A 1 99 ? -6.98 -8.359 12.328 1 94.38 99 GLY A CA 1
ATOM 796 C C . GLY A 1 99 ? -6.566 -9.633 13.047 1 94.38 99 GLY A C 1
ATOM 797 O O . GLY A 1 99 ? -5.867 -9.578 14.062 1 94.38 99 GLY A O 1
ATOM 798 N N . ASN A 1 100 ? -6.992 -10.766 12.492 1 95.06 100 ASN A N 1
ATOM 799 C CA . ASN A 1 100 ? -6.797 -12.023 13.203 1 95.06 100 ASN A CA 1
ATOM 800 C C . ASN A 1 100 ? -5.434 -12.641 12.891 1 95.06 100 ASN A C 1
ATOM 802 O O . ASN A 1 100 ? -5.086 -13.695 13.43 1 95.06 100 ASN A O 1
ATOM 806 N N . LYS A 1 101 ? -4.707 -12.156 12.078 1 97.12 101 LYS A N 1
ATOM 807 C CA . LYS A 1 101 ? -3.32 -12.492 11.773 1 97.12 101 LYS A CA 1
ATOM 808 C C . LYS A 1 101 ? -3.213 -13.891 11.172 1 97.12 101 LYS A C 1
ATOM 810 O O . LYS A 1 101 ? -2.178 -14.547 11.297 1 97.12 101 LYS A O 1
ATOM 815 N N . SER A 1 102 ? -4.301 -14.375 10.578 1 97.75 102 SER A N 1
ATOM 816 C CA . SER A 1 102 ? -4.273 -15.688 9.945 1 97.75 102 SER A CA 1
ATOM 817 C C . SER A 1 102 ? -3.434 -15.672 8.672 1 97.75 102 SER A C 1
ATOM 819 O O . SER A 1 102 ? -3.061 -14.602 8.18 1 97.75 102 SER A O 1
ATOM 821 N N . CYS A 1 103 ? -3.027 -16.812 8.273 1 98.5 103 CYS A N 1
ATOM 822 C CA . CYS A 1 103 ? -2.252 -16.969 7.047 1 98.5 103 CYS A CA 1
ATOM 823 C C . CYS A 1 103 ? -2.924 -17.938 6.094 1 98.5 103 CYS A C 1
ATOM 825 O O . CYS A 1 103 ? -3.896 -18.609 6.461 1 98.5 103 CYS A O 1
ATOM 827 N N . GLY A 1 104 ? -2.488 -17.938 4.848 1 98.56 104 GLY A N 1
ATOM 828 C CA . GLY A 1 104 ? -3.031 -18.828 3.842 1 98.56 104 GLY A CA 1
ATOM 829 C C . GLY A 1 104 ? -2.203 -18.875 2.572 1 98.56 104 GLY A C 1
ATOM 830 O O . GLY A 1 104 ? -1.045 -18.453 2.564 1 98.56 104 GLY A O 1
ATOM 831 N N . LYS A 1 105 ? -2.748 -19.516 1.612 1 98.81 105 LYS A N 1
ATOM 832 C CA . LYS A 1 105 ? -2.119 -19.672 0.306 1 98.81 105 LYS A CA 1
ATOM 833 C C . LYS A 1 105 ? -3.072 -19.281 -0.818 1 98.81 105 LYS A C 1
ATOM 835 O O . LYS A 1 105 ? -4.285 -19.484 -0.711 1 98.81 105 LYS A O 1
ATOM 840 N N . SER A 1 106 ? -2.498 -18.719 -1.845 1 98.81 106 SER A N 1
ATOM 841 C CA . SER A 1 106 ? -3.291 -18.422 -3.031 1 98.81 106 SER A CA 1
ATOM 842 C C . SER A 1 106 ? -2.51 -18.703 -4.309 1 98.81 106 SER A C 1
ATOM 844 O O . SER A 1 106 ? -1.292 -18.891 -4.266 1 98.81 106 SER A O 1
ATOM 846 N N . ILE A 1 107 ? -3.221 -18.844 -5.379 1 98.88 107 ILE A N 1
ATOM 847 C CA . ILE A 1 107 ? -2.67 -18.953 -6.727 1 98.88 107 ILE A CA 1
ATOM 848 C C . ILE A 1 107 ? -3.281 -17.891 -7.621 1 98.88 107 ILE A C 1
ATOM 850 O O . ILE A 1 107 ? -4.504 -17.734 -7.668 1 98.88 107 ILE A O 1
ATOM 854 N N . ILE A 1 108 ? -2.455 -17.141 -8.281 1 98.88 108 ILE A N 1
ATOM 855 C CA . ILE A 1 108 ? -2.949 -16.203 -9.281 1 98.88 108 ILE A CA 1
ATOM 856 C C . ILE A 1 108 ? -2.279 -16.484 -10.625 1 98.88 108 ILE A C 1
ATOM 858 O O . ILE A 1 108 ? -1.164 -17.016 -10.672 1 98.88 108 ILE A O 1
ATOM 862 N N . GLU A 1 109 ? -3 -16.094 -11.719 1 98.81 109 GLU A N 1
ATOM 863 C CA . GLU A 1 109 ? -2.49 -16.406 -13.055 1 98.81 109 GLU A CA 1
ATOM 864 C C . GLU A 1 109 ? -2.562 -15.18 -13.961 1 98.81 109 GLU A C 1
ATOM 866 O O . GLU A 1 109 ? -3.514 -14.398 -13.891 1 98.81 109 GLU A O 1
ATOM 871 N N . GLU A 1 110 ? -1.644 -15.148 -14.828 1 98.81 110 GLU A N 1
ATOM 872 C CA . GLU A 1 110 ? -1.595 -14.078 -15.82 1 98.81 110 GLU A CA 1
ATOM 873 C C . GLU A 1 110 ? -2.775 -14.164 -16.781 1 98.81 110 GLU A C 1
ATOM 875 O O . GLU A 1 110 ? -3.133 -15.25 -17.234 1 98.81 110 GLU A O 1
ATOM 880 N N . ILE A 1 111 ? -3.273 -12.992 -17.062 1 98.31 111 ILE A N 1
ATOM 881 C CA . ILE A 1 111 ? -4.398 -12.953 -17.984 1 98.31 111 ILE A CA 1
ATOM 882 C C . ILE A 1 111 ? -4.086 -12 -19.141 1 98.31 111 ILE A C 1
ATOM 884 O O . ILE A 1 111 ? -3.285 -11.07 -18.984 1 98.31 111 ILE A O 1
ATOM 888 N N . MET B 1 1 ? -14.203 17.453 3.895 1 89.5 1 MET B N 1
ATOM 889 C CA . MET B 1 1 ? -12.852 17.625 3.379 1 89.5 1 MET B CA 1
ATOM 890 C C . MET B 1 1 ? -12.641 16.828 2.1 1 89.5 1 MET B C 1
ATOM 892 O O . MET B 1 1 ? -13.047 15.664 2.018 1 89.5 1 MET B O 1
ATOM 896 N N . ASN B 1 2 ? -12.031 17.469 1.093 1 95.06 2 ASN B N 1
ATOM 897 C CA . ASN B 1 2 ? -11.766 16.812 -0.186 1 95.06 2 ASN B CA 1
ATOM 898 C C . ASN B 1 2 ? -10.281 16.828 -0.519 1 95.06 2 ASN B C 1
ATOM 900 O O . ASN B 1 2 ? -9.703 17.875 -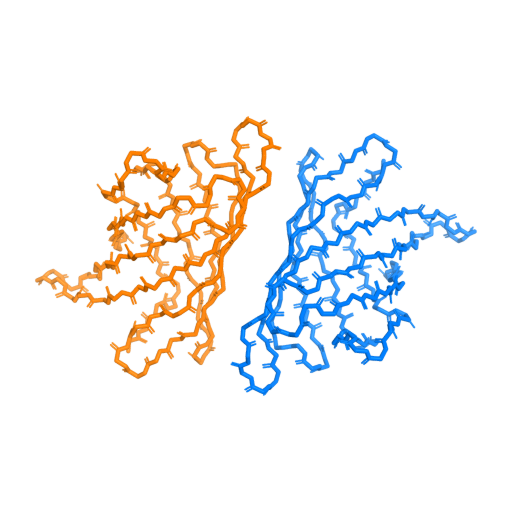0.791 1 95.06 2 ASN B O 1
ATOM 904 N N . TYR B 1 3 ? -9.68 15.648 -0.495 1 98.69 3 TYR B N 1
ATOM 905 C CA . TYR B 1 3 ? -8.25 15.516 -0.757 1 98.69 3 TYR B CA 1
ATOM 906 C C . TYR B 1 3 ? -7.992 15.125 -2.207 1 98.69 3 TYR B C 1
ATOM 908 O O . TYR B 1 3 ? -6.84 14.992 -2.629 1 98.69 3 TYR B O 1
ATOM 916 N N . ASN B 1 4 ? -9.07 14.961 -3.033 1 98.62 4 ASN B N 1
ATOM 917 C CA . ASN B 1 4 ? -8.922 14.406 -4.375 1 98.62 4 ASN B CA 1
ATOM 918 C C . ASN B 1 4 ? -8.086 15.32 -5.27 1 98.62 4 ASN B C 1
ATOM 920 O O . ASN B 1 4 ? -8.391 16.5 -5.41 1 98.62 4 ASN B O 1
ATOM 924 N N . ASN B 1 5 ? -7.043 14.719 -5.84 1 98.56 5 ASN B N 1
ATOM 925 C CA . ASN B 1 5 ? -6.145 15.391 -6.777 1 98.56 5 ASN B CA 1
ATOM 926 C C . ASN B 1 5 ? -5.309 16.453 -6.086 1 98.56 5 ASN B C 1
ATOM 928 O O . ASN B 1 5 ? -4.863 17.422 -6.727 1 98.56 5 ASN B O 1
ATOM 932 N N . LYS B 1 6 ? -5.129 16.359 -4.867 1 98.69 6 LYS B N 1
ATOM 933 C CA . LYS B 1 6 ? -4.238 17.266 -4.145 1 98.69 6 LYS B CA 1
ATOM 934 C C . LYS B 1 6 ? -2.844 16.656 -4.004 1 98.69 6 LYS B C 1
ATOM 936 O O . LYS B 1 6 ? -2.693 15.438 -3.939 1 98.69 6 LYS B O 1
ATOM 941 N N . LYS B 1 7 ? -1.844 17.531 -3.965 1 98.88 7 LYS B N 1
ATOM 942 C CA . LYS B 1 7 ? -0.454 17.141 -3.75 1 98.88 7 LYS B CA 1
ATOM 943 C C . LYS B 1 7 ? 0.095 17.75 -2.463 1 98.88 7 LYS B C 1
ATOM 945 O O . LYS B 1 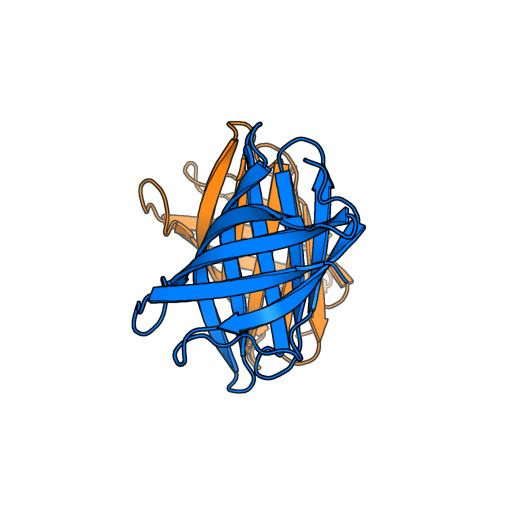7 ? -0.202 18.891 -2.135 1 98.88 7 LYS B O 1
ATOM 950 N N . PHE B 1 8 ? 0.839 16.969 -1.771 1 98.88 8 PHE B N 1
ATOM 951 C CA . PHE B 1 8 ? 1.414 17.422 -0.513 1 98.88 8 PHE B CA 1
ATOM 952 C C . PHE B 1 8 ? 2.924 17.219 -0.501 1 98.88 8 PHE B C 1
ATOM 954 O O . PHE B 1 8 ? 3.439 16.312 -1.152 1 98.88 8 PHE B O 1
ATOM 961 N N . ARG B 1 9 ? 3.59 18.016 0.275 1 98.81 9 ARG B N 1
ATOM 962 C CA . ARG B 1 9 ? 5.027 17.922 0.509 1 98.81 9 ARG B CA 1
ATOM 963 C C . ARG B 1 9 ? 5.336 17.859 2.002 1 98.81 9 ARG B C 1
ATOM 965 O O . ARG B 1 9 ? 4.727 18.578 2.795 1 98.81 9 ARG B O 1
ATOM 972 N N . THR B 1 10 ? 6.316 17.062 2.285 1 98.81 10 THR B N 1
ATOM 973 C CA . THR B 1 10 ? 6.75 17.016 3.678 1 98.81 10 THR B CA 1
ATOM 974 C C . THR B 1 10 ? 7.418 18.328 4.082 1 98.81 10 THR B C 1
ATOM 976 O O . THR B 1 10 ? 8.312 18.812 3.393 1 98.81 10 THR B O 1
ATOM 979 N N . VAL B 1 11 ? 6.984 18.859 5.211 1 98.44 11 VAL B N 1
ATOM 980 C CA . VAL B 1 11 ? 7.582 20.094 5.684 1 98.44 11 VAL B CA 1
ATOM 981 C C . VAL B 1 11 ? 8.391 19.828 6.953 1 98.44 11 VAL B C 1
ATOM 983 O O . VAL B 1 11 ? 9.367 20.531 7.23 1 98.44 11 VAL B O 1
ATOM 986 N N . GLN B 1 12 ? 7.965 18.906 7.715 1 98.38 12 GLN B N 1
ATOM 987 C CA . GLN B 1 12 ? 8.641 18.5 8.945 1 98.38 12 GLN B CA 1
ATOM 988 C C . GLN B 1 12 ? 8.461 17 9.195 1 98.38 12 GLN B C 1
ATOM 990 O O . GLN B 1 12 ? 7.406 16.438 8.906 1 98.38 12 GLN B O 1
ATOM 995 N N . ASN B 1 13 ? 9.5 16.406 9.773 1 98.38 13 ASN B N 1
ATOM 996 C CA . ASN B 1 13 ? 9.453 15.008 10.172 1 98.38 13 ASN B CA 1
ATOM 997 C C . ASN B 1 13 ? 10.445 14.711 11.289 1 98.38 13 ASN B C 1
ATOM 999 O O . ASN B 1 13 ? 11.523 15.305 11.344 1 98.38 13 ASN B O 1
ATOM 1003 N N . THR B 1 14 ? 10.023 13.789 12.18 1 97.94 14 THR B N 1
ATOM 1004 C CA . THR B 1 14 ? 10.977 13.359 13.195 1 97.94 14 THR B CA 1
ATOM 1005 C C . THR B 1 14 ? 12.18 12.672 12.547 1 97.94 14 THR B C 1
ATOM 1007 O O . THR B 1 14 ? 12.062 12.109 11.453 1 97.94 14 THR B O 1
ATOM 1010 N N . GLU B 1 15 ? 13.305 12.633 13.242 1 95.44 15 GLU B N 1
ATOM 1011 C CA . GLU B 1 15 ? 14.578 12.203 12.68 1 95.44 15 GLU B CA 1
ATOM 1012 C C . GLU B 1 15 ? 14.523 10.742 12.234 1 95.44 15 GLU B C 1
ATOM 1014 O O . GLU B 1 15 ? 15.195 10.359 11.273 1 95.44 15 GLU B O 1
ATOM 1019 N N . ASN B 1 16 ? 13.75 10 12.883 1 96.25 16 ASN B N 1
ATOM 1020 C CA . ASN B 1 16 ? 13.703 8.57 12.586 1 96.25 16 ASN B CA 1
ATOM 1021 C C . ASN B 1 16 ? 12.695 8.258 11.484 1 96.25 16 ASN B C 1
ATOM 1023 O O . ASN B 1 16 ? 12.477 7.094 11.156 1 96.25 16 ASN B O 1
ATOM 1027 N N . GLY B 1 17 ? 12.023 9.305 10.969 1 97.38 17 GLY B N 1
ATOM 1028 C CA . GLY B 1 17 ? 11.195 9.141 9.781 1 97.38 17 GLY B CA 1
ATOM 1029 C C . GLY B 1 17 ? 11.984 9.219 8.492 1 97.38 17 GLY B C 1
ATOM 1030 O O . GLY B 1 17 ? 13.141 9.648 8.484 1 97.38 17 GLY B O 1
ATOM 1031 N N . GLU B 1 18 ? 11.375 8.836 7.371 1 97.94 18 GLU B N 1
ATOM 1032 C CA . GLU B 1 18 ? 12.164 8.742 6.148 1 97.94 18 GLU B CA 1
ATOM 1033 C C . GLU B 1 18 ? 11.742 9.805 5.137 1 97.94 18 GLU B C 1
ATOM 1035 O O . GLU B 1 18 ? 12.438 10.039 4.148 1 97.94 18 GLU B O 1
ATOM 1040 N N . THR B 1 19 ? 10.586 10.438 5.332 1 98.56 19 THR B N 1
ATOM 1041 C CA . THR B 1 19 ? 10.164 11.461 4.375 1 98.56 19 THR B CA 1
ATOM 1042 C C . THR B 1 19 ? 10.945 12.758 4.59 1 98.56 19 THR B C 1
ATOM 1044 O O . THR B 1 19 ? 11.445 13.008 5.684 1 98.56 19 THR B O 1
ATOM 1047 N N . SER B 1 20 ? 11.164 13.562 3.547 1 98.12 20 SER B N 1
ATOM 1048 C CA . SER B 1 20 ? 11.828 14.859 3.51 1 98.12 20 SER B CA 1
ATOM 1049 C C . SER B 1 20 ? 11.109 15.82 2.572 1 98.12 20 SER B C 1
ATOM 1051 O O . SER B 1 20 ? 10.125 15.453 1.932 1 98.12 20 SER B O 1
ATOM 1053 N N . PRO B 1 21 ? 11.539 17.047 2.52 1 98 21 PRO B N 1
ATOM 1054 C CA . PRO B 1 21 ? 10.906 17.984 1.598 1 98 21 PRO B CA 1
ATOM 1055 C C . PRO B 1 21 ? 10.953 17.516 0.146 1 98 21 PRO B C 1
ATOM 1057 O O . PRO B 1 21 ? 10.195 18.016 -0.692 1 98 21 PRO B O 1
ATOM 1060 N N . GLU B 1 22 ? 11.766 16.547 -0.16 1 98.44 22 GLU B N 1
ATOM 1061 C CA . GLU B 1 22 ? 11.836 15.992 -1.506 1 98.44 22 GLU B CA 1
ATOM 1062 C C . GLU B 1 22 ? 10.719 14.977 -1.737 1 98.44 22 GLU B C 1
ATOM 1064 O O . GLU B 1 22 ? 10.469 14.57 -2.873 1 98.44 22 GLU B O 1
ATOM 1069 N N . THR B 1 23 ? 10.062 14.57 -0.658 1 98.81 23 THR B N 1
ATOM 1070 C CA . THR B 1 23 ? 9 13.57 -0.758 1 98.81 23 THR B CA 1
ATOM 1071 C C . THR B 1 23 ? 7.668 14.234 -1.102 1 98.81 23 THR B C 1
ATOM 1073 O O . THR B 1 23 ? 7.176 15.078 -0.349 1 98.81 23 THR B O 1
ATOM 1076 N N . ILE B 1 24 ? 7.082 13.836 -2.242 1 98.88 24 ILE B N 1
ATOM 1077 C CA . ILE B 1 24 ? 5.809 14.367 -2.707 1 98.88 24 ILE B CA 1
ATOM 1078 C C . ILE B 1 24 ? 4.75 13.273 -2.686 1 98.88 24 ILE B C 1
ATOM 1080 O O . ILE B 1 24 ? 5 12.148 -3.129 1 98.88 24 ILE B O 1
ATOM 1084 N N . PHE B 1 25 ? 3.607 13.641 -2.105 1 98.94 25 PHE B N 1
ATOM 1085 C CA . PHE B 1 25 ? 2.447 12.758 -2.037 1 98.94 25 PHE B CA 1
ATOM 1086 C C . PHE B 1 25 ? 1.381 13.188 -3.037 1 98.94 25 PHE B C 1
ATOM 1088 O O . PHE B 1 25 ? 1.003 14.359 -3.082 1 98.94 25 PHE B O 1
ATOM 1095 N N . LYS B 1 26 ? 0.846 12.289 -3.842 1 98.94 26 LYS B N 1
ATOM 1096 C CA . LYS B 1 26 ? -0.241 12.547 -4.781 1 98.94 26 LYS B CA 1
ATOM 1097 C C . 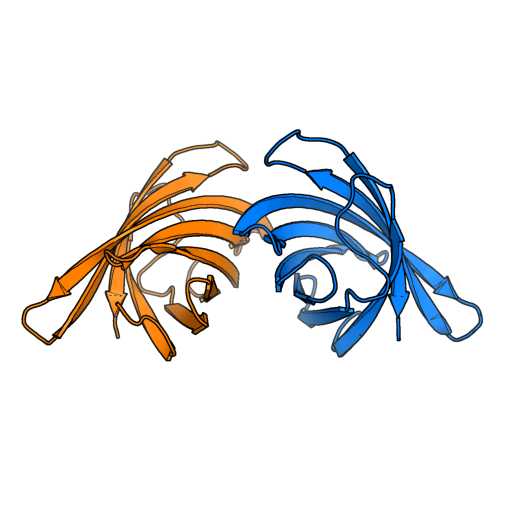LYS B 1 26 ? -1.518 11.828 -4.355 1 98.94 26 LYS B C 1
ATOM 1099 O O . LYS B 1 26 ? -1.68 10.633 -4.617 1 98.94 26 LYS B O 1
ATOM 1104 N N . TYR B 1 27 ? -2.41 12.609 -3.824 1 98.94 27 TYR B N 1
ATOM 1105 C CA . TYR B 1 27 ? -3.602 12.039 -3.203 1 98.94 27 TYR B CA 1
ATOM 1106 C C . TYR B 1 27 ? -4.719 11.867 -4.223 1 98.94 27 TYR B C 1
ATOM 1108 O O . TYR B 1 27 ? -4.91 12.727 -5.094 1 98.94 27 TYR B O 1
ATOM 1116 N N . ARG B 1 28 ? -5.457 10.844 -4.094 1 98.75 28 ARG B N 1
ATOM 1117 C CA . ARG B 1 28 ? -6.711 10.562 -4.781 1 98.75 28 ARG B CA 1
ATOM 1118 C C . ARG B 1 28 ? -7.777 10.086 -3.799 1 98.75 28 ARG B C 1
ATOM 1120 O O . ARG B 1 28 ? -7.488 9.312 -2.883 1 98.75 28 ARG B O 1
ATOM 1127 N N . GLN B 1 29 ? -8.977 10.523 -4.055 1 98.62 29 GLN B N 1
ATOM 1128 C CA . GLN B 1 29 ? -10.039 10.164 -3.119 1 98.62 29 GLN B CA 1
ATOM 1129 C C . GLN B 1 29 ? -11.336 9.852 -3.857 1 98.62 29 GLN B C 1
ATOM 1131 O O . GLN B 1 29 ? -11.742 10.602 -4.75 1 98.62 29 GLN B O 1
ATOM 1136 N N . LYS B 1 30 ? -11.922 8.789 -3.516 1 97.31 30 LYS B N 1
ATOM 1137 C CA . LYS B 1 30 ? -13.258 8.391 -3.92 1 97.31 30 LYS B CA 1
ATOM 1138 C C . LYS B 1 30 ? -14.109 8.023 -2.709 1 97.31 30 LYS B C 1
ATOM 1140 O O . LYS B 1 30 ? -13.883 6.988 -2.076 1 97.31 30 LYS B O 1
ATOM 1145 N N . GLY B 1 31 ? -15.211 8.789 -2.486 1 96.81 31 GLY B N 1
ATOM 1146 C CA . GLY B 1 31 ? -15.898 8.617 -1.217 1 96.81 31 GLY B CA 1
ATOM 1147 C C . GLY B 1 31 ? -15 8.836 -0.015 1 96.81 31 GLY B C 1
ATOM 1148 O O . GLY B 1 31 ? -14.344 9.875 0.094 1 96.81 31 GLY B O 1
ATOM 1149 N N . ASN B 1 32 ? -15.016 7.867 0.905 1 98.06 32 ASN B N 1
ATOM 1150 C CA . ASN B 1 32 ? -14.18 8.031 2.092 1 98.06 32 ASN B CA 1
ATOM 1151 C C . ASN B 1 32 ? -12.852 7.297 1.947 1 98.06 32 ASN B C 1
ATOM 1153 O O . ASN B 1 32 ? -12.047 7.266 2.883 1 98.06 32 ASN B O 1
ATOM 1157 N N . ILE B 1 33 ? -12.602 6.691 0.83 1 98.69 33 ILE B N 1
ATOM 1158 C CA . ILE B 1 33 ? -11.367 5.953 0.614 1 98.69 33 ILE B CA 1
ATOM 1159 C C . ILE B 1 33 ? -10.328 6.8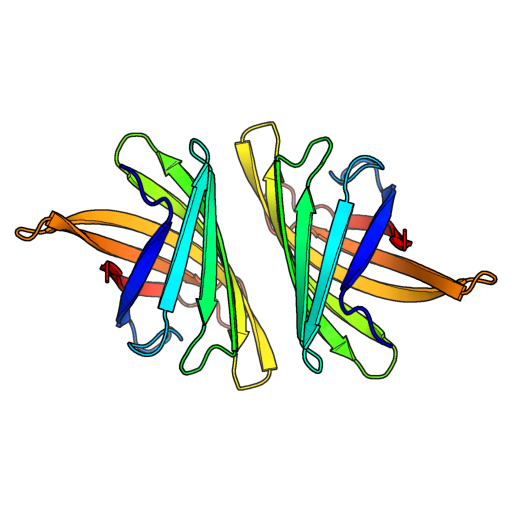67 -0.045 1 98.69 33 ILE B C 1
ATOM 1161 O O . ILE B 1 33 ? -10.609 7.484 -1.076 1 98.69 33 ILE B O 1
ATOM 1165 N N . LEU B 1 34 ? -9.156 6.918 0.552 1 98.81 34 LEU B N 1
ATOM 1166 C CA . LEU B 1 34 ? -8.039 7.742 0.097 1 98.81 34 LEU B CA 1
ATOM 1167 C C . LEU B 1 34 ? -6.828 6.879 -0.243 1 98.81 34 LEU B C 1
ATOM 1169 O O . LEU B 1 34 ? -6.496 5.953 0.498 1 98.81 34 LEU B O 1
ATOM 1173 N N . THR B 1 35 ? -6.156 7.141 -1.396 1 98.88 35 THR B N 1
ATOM 1174 C CA . THR B 1 35 ? -4.879 6.52 -1.732 1 98.88 35 THR B CA 1
ATOM 1175 C C . THR B 1 35 ? -3.859 7.57 -2.16 1 98.88 35 THR B C 1
ATOM 1177 O O . THR B 1 35 ? -4.227 8.703 -2.473 1 98.88 35 THR B O 1
ATOM 1180 N N . SER B 1 36 ? -2.598 7.176 -2.158 1 98.94 36 SER B N 1
ATOM 1181 C CA . SER B 1 36 ? -1.548 8.078 -2.621 1 98.94 36 SER B CA 1
ATOM 1182 C C . SER B 1 36 ? -0.294 7.309 -3.021 1 98.94 36 SER B C 1
ATOM 1184 O O . SER B 1 36 ? 0.125 6.387 -2.318 1 98.94 36 SER B O 1
ATOM 1186 N N . ASP B 1 37 ? 0.2 7.695 -4.133 1 98.81 37 ASP B N 1
ATOM 1187 C CA . ASP B 1 37 ? 1.606 7.41 -4.402 1 98.81 37 ASP B CA 1
ATOM 1188 C C . ASP B 1 37 ? 2.506 8.508 -3.83 1 98.81 37 ASP B C 1
ATOM 1190 O O . ASP B 1 37 ? 2.143 9.688 -3.842 1 98.81 37 ASP B O 1
ATOM 1194 N N . TYR B 1 38 ? 3.643 8.039 -3.365 1 98.94 38 TYR B N 1
ATOM 1195 C CA . TYR B 1 38 ? 4.598 9.055 -2.947 1 98.94 38 TYR B CA 1
ATOM 1196 C C . TYR B 1 38 ? 6.027 8.609 -3.207 1 98.94 38 TYR B C 1
ATOM 1198 O O . TYR B 1 38 ? 6.316 7.406 -3.225 1 98.94 38 TYR B O 1
ATOM 1206 N N . GLU B 1 39 ? 6.844 9.555 -3.439 1 98.81 39 GLU B N 1
ATOM 1207 C CA . GLU B 1 39 ? 8.266 9.312 -3.684 1 98.81 39 GLU B CA 1
ATOM 1208 C C . GLU B 1 39 ? 9.086 10.578 -3.432 1 98.81 39 GLU B C 1
ATOM 1210 O O . GLU B 1 39 ? 8.531 11.664 -3.248 1 98.81 39 GLU B O 1
ATOM 1215 N N . GLY B 1 40 ? 10.508 10.352 -3.451 1 98.62 40 GLY B N 1
ATOM 1216 C CA . GLY B 1 40 ? 11.445 11.453 -3.312 1 98.62 40 GLY B CA 1
ATOM 1217 C C . GLY B 1 40 ? 12.344 11.32 -2.098 1 98.62 40 GLY B C 1
ATOM 1218 O O . GLY B 1 40 ? 11.906 10.852 -1.043 1 98.62 40 GLY B O 1
ATOM 1219 N N . GLY B 1 41 ? 13.57 11.812 -2.199 1 98.19 41 GLY B N 1
ATOM 1220 C CA . GLY B 1 41 ? 14.555 11.641 -1.146 1 98.19 41 GLY B CA 1
ATOM 1221 C C . GLY B 1 41 ? 15.008 10.203 -0.976 1 98.19 41 GLY B C 1
ATOM 1222 O O . GLY B 1 41 ? 15.438 9.562 -1.938 1 98.19 41 GLY B O 1
ATOM 1223 N N . GLU B 1 42 ? 14.781 9.695 0.317 1 98.06 42 GLU B N 1
ATOM 1224 C CA . GLU B 1 42 ? 15.234 8.352 0.658 1 98.06 42 GLU B CA 1
ATOM 1225 C C . GLU B 1 42 ? 14.242 7.297 0.185 1 98.06 42 GLU B C 1
ATOM 1227 O O . GLU B 1 42 ? 14.5 6.094 0.303 1 98.06 42 GLU B O 1
ATOM 1232 N N . ILE B 1 43 ? 13.109 7.762 -0.345 1 98.69 43 ILE B N 1
ATOM 1233 C CA . ILE B 1 43 ? 12.055 6.832 -0.724 1 98.69 43 ILE B CA 1
ATOM 1234 C C . ILE B 1 43 ? 12.008 6.688 -2.244 1 98.69 43 ILE B C 1
ATOM 1236 O O . ILE B 1 43 ? 11.758 7.66 -2.959 1 98.69 43 ILE B O 1
ATOM 1240 N N . ILE B 1 44 ? 12.242 5.473 -2.705 1 98.69 44 ILE B N 1
ATOM 1241 C CA . ILE B 1 44 ? 12.156 5.188 -4.133 1 98.69 44 ILE B CA 1
ATOM 1242 C C . ILE B 1 44 ? 10.695 5.148 -4.57 1 98.69 44 ILE B C 1
ATOM 1244 O O . ILE B 1 44 ? 10.328 5.75 -5.582 1 98.69 44 ILE B O 1
ATOM 1248 N N . ARG B 1 45 ? 9.883 4.465 -3.785 1 98.69 45 ARG B N 1
ATOM 1249 C CA . ARG B 1 45 ? 8.453 4.324 -4.055 1 98.69 45 ARG B CA 1
ATOM 1250 C C . ARG B 1 45 ? 7.68 4.031 -2.775 1 98.69 45 ARG B C 1
ATOM 1252 O O . ARG B 1 45 ? 8.109 3.219 -1.954 1 98.69 45 ARG B O 1
ATOM 1259 N N . GLY B 1 46 ? 6.59 4.707 -2.604 1 98.88 46 GLY B N 1
ATOM 1260 C CA . GLY B 1 46 ? 5.672 4.445 -1.505 1 98.88 46 GLY B CA 1
ATOM 1261 C C . GLY B 1 46 ? 4.215 4.582 -1.898 1 98.88 46 GLY B C 1
ATOM 1262 O O . GLY B 1 46 ? 3.898 5.176 -2.932 1 98.88 46 GLY B O 1
ATOM 1263 N N . HIS B 1 47 ? 3.383 3.98 -1.146 1 98.94 47 HIS B N 1
ATOM 1264 C CA . HIS B 1 47 ? 1.938 4.07 -1.323 1 98.94 47 HIS B CA 1
ATOM 1265 C C . HIS B 1 47 ? 1.216 4.059 0.02 1 98.94 47 HIS B C 1
ATOM 1267 O O . HIS B 1 47 ? 1.631 3.363 0.948 1 98.94 47 HIS B O 1
ATOM 1273 N N . LEU B 1 48 ? 0.163 4.805 0.132 1 98.94 48 LEU B N 1
ATOM 1274 C CA . LEU B 1 48 ? -0.674 4.734 1.324 1 98.94 48 LEU B CA 1
ATOM 1275 C C . LEU B 1 48 ? -2.146 4.605 0.948 1 98.94 48 LEU B C 1
ATOM 1277 O O . LEU B 1 48 ? -2.543 4.969 -0.161 1 98.94 48 LEU B O 1
ATOM 1281 N N . ILE B 1 49 ? -2.904 3.957 1.857 1 98.94 49 ILE B N 1
ATOM 1282 C CA . ILE B 1 49 ? -4.355 3.824 1.778 1 98.94 49 ILE B CA 1
ATOM 1283 C C . ILE B 1 49 ? -4.984 4.242 3.105 1 98.94 49 ILE B C 1
ATOM 1285 O O . ILE B 1 49 ? -4.438 3.959 4.176 1 98.94 49 ILE B O 1
ATOM 1289 N N . GLY B 1 50 ? -6.094 4.992 3.004 1 98.81 50 GLY B N 1
ATOM 1290 C CA . GLY B 1 50 ? -6.703 5.449 4.242 1 98.81 50 GLY B CA 1
ATOM 1291 C C . GLY B 1 50 ? -8.203 5.668 4.121 1 98.81 50 GLY B C 1
ATOM 1292 O O . GLY B 1 50 ? -8.75 5.621 3.02 1 98.81 50 GLY B O 1
ATOM 1293 N N . LEU B 1 51 ? -8.82 5.824 5.234 1 98.88 51 LEU B N 1
ATOM 1294 C CA . LEU B 1 51 ? -10.234 6.172 5.367 1 98.88 51 LEU B CA 1
ATOM 1295 C C . LEU B 1 51 ? -10.398 7.57 5.957 1 98.88 51 LEU B C 1
ATOM 1297 O O . LEU B 1 51 ? -9.852 7.859 7.027 1 98.88 51 LEU B O 1
ATOM 1301 N N . VAL B 1 52 ? -11.148 8.367 5.223 1 98.81 52 VAL B N 1
ATOM 1302 C CA . VAL B 1 52 ? -11.383 9.742 5.641 1 98.81 52 VAL B CA 1
ATOM 1303 C C . VAL B 1 52 ? -12.695 9.836 6.41 1 98.81 52 VAL B C 1
ATOM 1305 O O . VAL B 1 52 ? -13.742 9.406 5.918 1 98.81 52 VAL B O 1
ATOM 1308 N N . ASP B 1 53 ? -12.633 10.398 7.59 1 98.5 53 ASP B N 1
ATOM 1309 C CA . ASP B 1 53 ? -13.867 10.57 8.344 1 98.5 53 ASP B CA 1
ATOM 1310 C C . ASP B 1 53 ? -14.508 11.922 8.047 1 98.5 53 ASP B C 1
ATOM 1312 O O . ASP B 1 53 ? -13.969 12.719 7.277 1 98.5 53 ASP B O 1
ATOM 1316 N N . PRO B 1 54 ? -15.68 12.18 8.57 1 97.62 54 PRO B N 1
ATOM 1317 C CA . PRO B 1 54 ? -16.406 13.406 8.234 1 97.62 54 PRO B CA 1
ATOM 1318 C C . PRO B 1 54 ? -15.664 14.672 8.648 1 97.62 54 PRO B C 1
ATOM 1320 O O . PRO B 1 54 ? -15.883 15.734 8.062 1 97.62 54 PRO B O 1
ATOM 1323 N N . ASP B 1 55 ? -14.812 14.562 9.641 1 98 55 ASP B N 1
ATOM 1324 C CA . ASP B 1 55 ? -14.062 15.719 10.117 1 98 55 ASP B CA 1
ATOM 1325 C C . ASP B 1 55 ? -12.758 15.875 9.336 1 98 55 ASP B C 1
ATOM 1327 O O . ASP B 1 55 ? -11.961 16.781 9.617 1 98 55 ASP B O 1
ATOM 1331 N N . GLY B 1 56 ? -12.438 15.031 8.391 1 98.44 56 GLY B N 1
ATOM 1332 C CA . GLY B 1 56 ? -11.273 15.133 7.527 1 98.44 56 GLY B CA 1
ATOM 1333 C C . GLY B 1 56 ? -10.07 14.375 8.062 1 98.44 56 GLY B C 1
ATOM 1334 O O . GLY B 1 56 ? -9.008 14.359 7.43 1 98.44 56 GLY B O 1
ATOM 1335 N N . ASN B 1 57 ? -10.227 13.75 9.227 1 98.88 57 ASN B N 1
ATOM 1336 C CA . ASN B 1 57 ? -9.156 12.891 9.719 1 98.88 57 ASN B CA 1
ATOM 1337 C C . ASN B 1 57 ? -8.984 11.648 8.844 1 98.88 57 ASN B C 1
ATOM 1339 O O . ASN B 1 57 ? -9.969 11.117 8.312 1 98.88 57 ASN B O 1
ATOM 1343 N N . ILE B 1 58 ? -7.75 11.242 8.812 1 98.81 58 ILE B N 1
ATOM 1344 C CA . ILE B 1 58 ? -7.469 10.086 7.965 1 98.81 58 ILE B CA 1
ATOM 1345 C C . ILE B 1 58 ? -6.809 8.992 8.797 1 98.81 58 ILE B C 1
ATOM 1347 O O . ILE B 1 58 ? -5.84 9.242 9.516 1 98.81 58 ILE B O 1
ATOM 1351 N N . ASP B 1 59 ? -7.285 7.797 8.812 1 98.81 59 ASP B N 1
ATOM 1352 C CA . ASP B 1 59 ? -6.652 6.57 9.281 1 98.81 59 ASP B CA 1
ATOM 1353 C C . ASP B 1 59 ? -5.961 5.836 8.133 1 98.81 59 ASP B C 1
ATOM 1355 O O . ASP B 1 59 ? -6.621 5.305 7.242 1 98.81 59 ASP B O 1
ATOM 1359 N N . MET B 1 60 ? -4.539 5.688 8.195 1 98.75 60 MET B N 1
ATOM 1360 C CA . MET B 1 60 ? -3.797 5.281 7.008 1 98.75 60 MET B CA 1
ATOM 1361 C C . MET B 1 60 ? -2.904 4.082 7.309 1 98.75 60 MET B C 1
ATOM 1363 O O . MET B 1 60 ? -2.506 3.871 8.453 1 98.75 60 MET B O 1
ATOM 1367 N N . ARG B 1 61 ? -2.664 3.264 6.332 1 98.88 61 ARG B N 1
ATOM 1368 C CA . ARG B 1 61 ? -1.572 2.301 6.23 1 98.88 61 ARG B CA 1
ATOM 1369 C C . ARG B 1 61 ? -0.631 2.658 5.086 1 98.88 61 ARG B C 1
ATOM 1371 O O . ARG B 1 61 ? -1.077 3.088 4.02 1 98.88 61 ARG B O 1
ATOM 1378 N N . TYR B 1 62 ? 0.636 2.482 5.344 1 98.88 62 TYR B N 1
ATOM 1379 C CA . TYR B 1 62 ? 1.563 2.773 4.258 1 98.88 62 TYR B CA 1
ATOM 1380 C C . TYR B 1 62 ? 2.641 1.699 4.156 1 98.88 62 TYR B C 1
ATOM 1382 O O . TYR B 1 62 ? 2.924 1.002 5.133 1 98.88 62 TYR B O 1
ATOM 1390 N N . HIS B 1 63 ? 3.141 1.56 2.998 1 98.94 63 HIS B N 1
ATOM 1391 C CA . HIS B 1 63 ? 4.34 0.776 2.729 1 98.94 63 HIS B CA 1
ATOM 1392 C C . HIS B 1 63 ? 5.246 1.484 1.728 1 98.94 63 HIS B C 1
ATOM 1394 O O . HIS B 1 63 ? 4.777 2.295 0.925 1 98.94 63 HIS B O 1
ATOM 1400 N N . GLN B 1 64 ? 6.559 1.141 1.744 1 98.88 64 GLN B N 1
ATOM 1401 C CA . GLN B 1 64 ? 7.52 1.799 0.862 1 98.88 64 GLN B CA 1
ATOM 1402 C C . GLN B 1 64 ? 8.773 0.947 0.675 1 98.88 64 GLN B C 1
ATOM 1404 O O . GLN B 1 64 ? 9.031 0.036 1.463 1 98.88 64 GLN B O 1
ATOM 1409 N N . VAL B 1 65 ? 9.492 1.231 -0.398 1 98.81 65 VAL B N 1
ATOM 1410 C CA . VAL B 1 65 ? 10.875 0.805 -0.588 1 98.81 65 VAL B CA 1
ATOM 1411 C C . VAL B 1 65 ? 11.797 2.016 -0.514 1 98.81 65 VAL B C 1
ATOM 1413 O O . VAL B 1 65 ? 11.57 3.025 -1.183 1 98.81 65 VAL B O 1
ATOM 1416 N N . ASN B 1 66 ? 12.797 1.892 0.354 1 98.44 66 ASN B N 1
ATOM 1417 C CA . ASN B 1 66 ? 13.711 3.023 0.472 1 98.44 66 ASN B CA 1
ATOM 1418 C C . ASN B 1 66 ? 14.984 2.807 -0.35 1 98.44 66 ASN B C 1
ATOM 1420 O O . ASN B 1 66 ? 15.125 1.781 -1.016 1 98.44 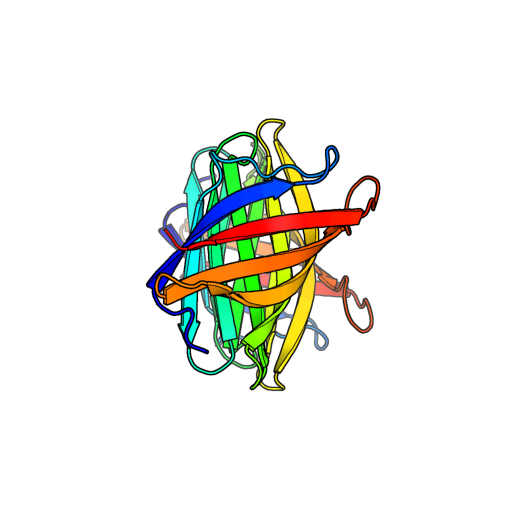66 ASN B O 1
ATOM 1424 N N . ALA B 1 67 ? 15.883 3.777 -0.381 1 97.69 67 ALA B N 1
ATOM 1425 C CA . ALA B 1 67 ? 17.078 3.811 -1.228 1 97.69 67 ALA B CA 1
ATOM 1426 C C . ALA B 1 67 ? 18.031 2.678 -0.87 1 97.69 67 ALA B C 1
ATOM 1428 O O . ALA B 1 67 ? 18.906 2.326 -1.662 1 97.69 67 ALA B O 1
ATOM 1429 N N . LYS B 1 68 ? 17.906 2.129 0.302 1 97.12 68 LYS B N 1
ATOM 1430 C CA . LYS B 1 68 ? 18.734 0.998 0.716 1 97.12 68 LYS B CA 1
ATOM 1431 C C . LYS B 1 68 ? 18.125 -0.324 0.261 1 97.12 68 LYS B C 1
ATOM 1433 O O . LYS B 1 68 ? 18.672 -1.394 0.53 1 97.12 68 LYS B O 1
ATOM 1438 N N . GLY B 1 69 ? 16.906 -0.289 -0.297 1 96.56 69 GLY B N 1
ATOM 1439 C CA . GLY B 1 69 ? 16.234 -1.488 -0.782 1 96.56 69 GLY B CA 1
ATOM 1440 C C . GLY B 1 69 ? 15.422 -2.191 0.286 1 96.56 69 GLY B C 1
ATOM 1441 O O . GLY B 1 69 ? 15.148 -3.389 0.178 1 96.56 69 GLY B O 1
ATOM 1442 N N . GLU B 1 70 ? 15.047 -1.504 1.294 1 97.56 70 GLU B N 1
ATOM 1443 C CA . GLU B 1 70 ? 14.266 -2.09 2.381 1 97.56 70 GLU B CA 1
ATOM 1444 C C . GLU B 1 70 ? 12.773 -1.86 2.174 1 97.56 70 GLU B C 1
ATOM 1446 O O . GLU B 1 70 ? 12.359 -0.771 1.773 1 97.56 70 GLU B O 1
ATOM 1451 N N . LEU B 1 71 ? 12.047 -2.916 2.355 1 98.31 71 LEU B N 1
ATOM 1452 C CA . LEU B 1 71 ? 10.594 -2.828 2.404 1 98.31 71 LEU B CA 1
ATOM 1453 C C . LEU B 1 71 ? 10.117 -2.475 3.811 1 98.31 71 LEU B C 1
ATOM 1455 O O . LEU B 1 71 ? 10.367 -3.223 4.758 1 98.31 71 LEU B O 1
ATOM 1459 N N . LEU B 1 72 ? 9.391 -1.383 3.938 1 98.25 72 LEU B N 1
ATOM 1460 C CA . LEU B 1 72 ? 8.938 -0.919 5.242 1 98.25 72 LEU B CA 1
ATOM 1461 C C . LEU B 1 72 ? 7.43 -0.673 5.242 1 98.25 72 LEU B C 1
ATOM 1463 O O . LEU B 1 72 ? 6.863 -0.289 4.215 1 98.25 72 LEU B O 1
ATOM 1467 N N . THR B 1 73 ? 6.816 -0.913 6.352 1 98.69 73 THR B N 1
ATOM 1468 C CA . THR B 1 73 ? 5.383 -0.731 6.531 1 98.69 73 THR B CA 1
ATOM 1469 C C . THR B 1 73 ? 5.09 0.079 7.789 1 98.69 73 THR B C 1
ATOM 1471 O O . THR B 1 73 ? 5.898 0.1 8.719 1 98.69 73 THR B O 1
ATOM 1474 N N . GLY B 1 74 ? 3.904 0.702 7.762 1 98.62 74 GLY B N 1
ATOM 1475 C CA . GLY B 1 74 ? 3.506 1.42 8.961 1 98.62 74 GLY B CA 1
ATOM 1476 C C . GLY B 1 74 ? 2.053 1.855 8.938 1 98.62 74 GLY B C 1
ATOM 1477 O O . GLY B 1 74 ? 1.317 1.539 8 1 98.62 74 GLY B O 1
ATOM 1478 N N . VAL B 1 75 ? 1.685 2.51 10.102 1 98.81 75 VAL B N 1
ATOM 1479 C CA . VAL B 1 75 ? 0.365 3.111 10.266 1 98.81 75 VAL B CA 1
ATOM 1480 C C . VAL B 1 75 ? 0.509 4.609 10.531 1 98.81 75 VAL B C 1
ATOM 1482 O O . VAL B 1 75 ? 1.564 5.07 10.969 1 98.81 75 VAL B O 1
ATOM 1485 N N . CYS B 1 76 ? -0.492 5.355 10.156 1 98.88 76 CYS B N 1
ATOM 1486 C CA . CYS B 1 76 ? -0.458 6.805 10.328 1 98.88 76 CYS B CA 1
ATOM 1487 C C . CYS B 1 76 ? -1.855 7.359 10.578 1 98.88 76 CYS B C 1
ATOM 1489 O O . CYS B 1 76 ? -2.82 6.934 9.938 1 98.88 76 CYS B O 1
ATOM 1491 N N . ASN B 1 77 ? -2.002 8.195 11.547 1 98.88 77 ASN B N 1
ATOM 1492 C CA . ASN B 1 77 ? -3.174 9.047 11.727 1 98.88 77 ASN B CA 1
ATOM 1493 C C . ASN B 1 77 ? -2.881 10.492 11.352 1 98.88 77 ASN B C 1
ATOM 1495 O O . ASN B 1 77 ? -1.865 11.055 11.766 1 98.88 77 ASN B O 1
ATOM 1499 N N . SER B 1 78 ? -3.768 11.055 10.555 1 98.88 78 SER B N 1
ATOM 1500 C CA . SER B 1 78 ? -3.545 12.391 10.023 1 98.88 78 SER B CA 1
ATOM 1501 C C . SER B 1 78 ? -4.719 13.312 10.344 1 98.88 78 SER B C 1
ATOM 1503 O O . SER B 1 78 ? -5.879 12.945 10.148 1 98.88 78 SER B O 1
ATOM 1505 N N . ARG B 1 79 ? -4.406 14.531 10.766 1 98.88 79 ARG B N 1
ATOM 1506 C CA . ARG B 1 79 ? -5.406 15.555 11.062 1 98.88 79 ARG B CA 1
ATOM 1507 C C . 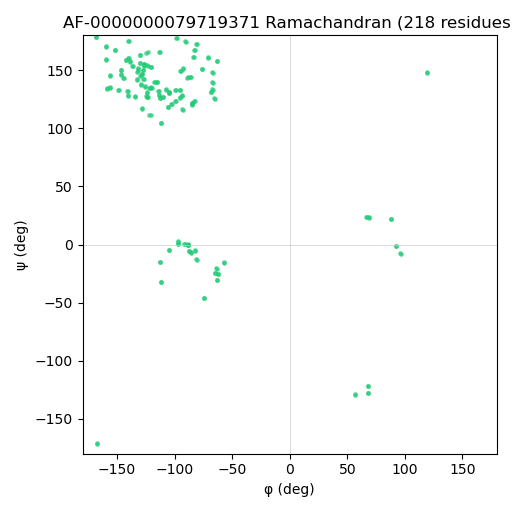ARG B 1 79 ? -5.18 16.797 10.219 1 98.88 79 ARG B C 1
ATOM 1509 O O . ARG B 1 79 ? -4.055 17.297 10.117 1 98.88 79 ARG B O 1
ATOM 1516 N N . PRO B 1 80 ? -6.297 17.312 9.656 1 98.81 80 PRO B N 1
ATOM 1517 C CA . PRO B 1 80 ? -6.141 18.469 8.766 1 98.81 80 PRO B CA 1
ATOM 1518 C C . PRO B 1 80 ? -6.297 19.812 9.5 1 98.81 80 PRO B C 1
ATOM 1520 O O . PRO B 1 80 ? -6.957 19.875 10.539 1 98.81 80 PRO B O 1
ATOM 1523 N N . GLU B 1 81 ? -5.672 20.75 9.008 1 98.56 81 GLU B N 1
ATOM 1524 C CA . GLU B 1 81 ? -5.898 22.156 9.281 1 98.56 81 GLU B CA 1
ATOM 1525 C C . GLU B 1 81 ? -5.922 22.984 8 1 98.56 81 GLU B C 1
ATOM 1527 O O . GLU B 1 81 ? -5.039 22.844 7.148 1 98.56 81 GLU B O 1
ATOM 1532 N N . ILE B 1 82 ? -6.988 23.766 7.82 1 97.94 82 ILE B N 1
ATOM 1533 C CA . ILE B 1 82 ? -7 24.688 6.695 1 97.94 82 ILE B CA 1
ATOM 1534 C C . ILE B 1 82 ? -6.234 25.953 7.059 1 97.94 82 ILE B C 1
ATOM 1536 O O . ILE B 1 82 ? -6.594 26.656 8.008 1 97.94 82 ILE B O 1
ATOM 1540 N N . LEU B 1 83 ? -5.297 26.234 6.289 1 97.94 83 LEU B N 1
ATOM 1541 C CA . LEU B 1 83 ? -4.461 27.391 6.551 1 97.94 83 LEU B CA 1
ATOM 1542 C C . LEU B 1 83 ? -5.145 28.672 6.062 1 97.94 83 LEU B C 1
ATOM 1544 O O . LEU B 1 83 ? -6.168 28.609 5.379 1 97.94 83 LEU B O 1
ATOM 1548 N N . SER B 1 84 ? -4.516 29.781 6.41 1 97.31 84 SER B N 1
ATOM 1549 C CA . SER B 1 84 ? -5.102 31.078 6.07 1 97.31 84 SER B CA 1
ATOM 1550 C C . SER B 1 84 ? -5.148 31.281 4.562 1 97.31 84 SER B C 1
ATOM 1552 O O . SER B 1 84 ? -6.027 31.984 4.055 1 97.31 84 SER B O 1
ATOM 1554 N N . ASN B 1 85 ? -4.324 30.641 3.82 1 97.31 85 ASN B N 1
ATOM 1555 C CA . ASN B 1 85 ? -4.266 30.797 2.369 1 97.31 85 ASN B CA 1
ATOM 1556 C C . ASN B 1 85 ? -5.168 29.781 1.669 1 97.31 85 ASN B C 1
ATOM 1558 O O . ASN B 1 85 ? -5.16 29.672 0.44 1 97.31 85 ASN B O 1
ATOM 1562 N N . GLY B 1 86 ? -5.816 29 2.4 1 96.81 86 GLY B N 1
ATOM 1563 C CA . GLY B 1 86 ? -6.785 28.078 1.845 1 96.81 86 GLY B CA 1
ATOM 1564 C C . GLY B 1 86 ? -6.219 26.688 1.61 1 96.81 86 GLY B C 1
ATOM 1565 O O . GLY B 1 86 ? -6.961 25.75 1.306 1 96.81 86 GLY B O 1
ATOM 1566 N N . LYS B 1 87 ? -4.953 26.562 1.791 1 97.75 87 LYS B N 1
ATOM 1567 C CA . LYS B 1 87 ? -4.312 25.266 1.583 1 97.75 87 LYS B CA 1
ATOM 1568 C C . LYS B 1 87 ? -4.422 24.391 2.83 1 97.75 87 LYS B C 1
ATOM 1570 O O . LYS B 1 87 ? -4.676 24.906 3.926 1 97.75 87 LYS B O 1
ATOM 1575 N N . ILE B 1 88 ? -4.227 23.172 2.621 1 98.81 88 ILE B N 1
ATOM 1576 C CA . ILE B 1 88 ? -4.402 22.203 3.705 1 98.81 88 ILE B CA 1
ATOM 1577 C C . ILE B 1 88 ? -3.043 21.844 4.301 1 98.81 88 ILE B C 1
ATOM 1579 O O . ILE B 1 88 ? -2.08 21.609 3.566 1 98.81 88 ILE B O 1
ATOM 1583 N N . ARG B 1 89 ? -2.895 21.844 5.559 1 98.88 89 ARG B N 1
ATOM 1584 C CA . ARG B 1 89 ? -1.801 21.266 6.332 1 98.88 89 ARG B CA 1
ATOM 1585 C C . ARG B 1 89 ? -2.258 20.016 7.066 1 98.88 89 ARG B C 1
ATOM 1587 O O . ARG B 1 89 ? -3.334 20 7.672 1 98.88 89 ARG B O 1
ATOM 1594 N N . LEU B 1 90 ? -1.491 18.969 6.996 1 98.94 90 LEU B N 1
ATOM 1595 C CA . LEU B 1 90 ? -1.803 17.719 7.684 1 98.94 90 LEU B CA 1
ATOM 1596 C C . LEU B 1 90 ? -0.784 17.438 8.781 1 98.94 90 LEU B C 1
ATOM 1598 O O . LEU B 1 90 ? 0.424 17.469 8.539 1 98.94 90 LEU B O 1
ATOM 1602 N N . TYR B 1 91 ? -1.266 17.172 9.969 1 98.94 91 TYR B N 1
ATOM 1603 C CA . TYR B 1 91 ? -0.466 16.734 11.109 1 98.94 91 TYR B CA 1
ATOM 1604 C C . TYR B 1 91 ? -0.559 15.219 11.281 1 98.94 91 TYR B C 1
ATOM 1606 O O . TYR B 1 91 ? -1.638 14.688 11.547 1 98.94 91 TYR B O 1
ATOM 1614 N N . GLU B 1 92 ? 0.6 14.625 11.266 1 98.88 92 GLU B N 1
ATOM 1615 C CA . GLU B 1 92 ? 0.572 13.164 11.164 1 98.88 92 GLU B CA 1
ATOM 1616 C C . GLU B 1 92 ? 1.329 12.516 12.312 1 98.88 92 GLU B C 1
ATOM 1618 O O . GLU B 1 92 ? 2.432 12.945 12.664 1 98.88 92 GLU B O 1
ATOM 1623 N N . ASN B 1 93 ? 0.748 11.57 12.953 1 98.88 93 ASN B N 1
ATOM 1624 C CA . ASN B 1 93 ? 1.384 10.609 13.852 1 98.88 93 ASN B CA 1
ATOM 1625 C C . ASN B 1 93 ? 1.559 9.25 13.18 1 98.88 93 ASN B C 1
ATOM 1627 O O . ASN B 1 93 ? 0.581 8.633 12.75 1 98.88 93 ASN B O 1
ATOM 1631 N N . TRP B 1 94 ? 2.785 8.836 13.109 1 98.75 94 TRP B N 1
ATOM 1632 C CA . TRP B 1 94 ? 3.045 7.598 12.391 1 98.75 94 TRP B CA 1
ATOM 1633 C C . TRP B 1 94 ? 3.826 6.613 13.258 1 98.75 94 TRP B C 1
ATOM 1635 O O . TRP B 1 94 ? 4.5 7.016 14.203 1 98.75 94 TRP B O 1
ATOM 1645 N N . GLN B 1 95 ? 3.697 5.324 12.969 1 98.69 95 GLN B N 1
ATOM 1646 C CA . GLN B 1 95 ? 4.457 4.246 13.594 1 98.69 95 GLN B CA 1
ATOM 1647 C C . GLN B 1 95 ? 4.844 3.18 12.57 1 98.69 95 GLN B C 1
ATOM 1649 O O . GLN B 1 95 ? 3.99 2.684 11.836 1 98.69 95 GLN B O 1
ATOM 1654 N N . TRP B 1 96 ? 6.133 2.881 12.578 1 98.56 96 TRP B N 1
ATOM 1655 C CA . TRP B 1 96 ? 6.598 1.75 11.781 1 98.56 96 TRP B CA 1
ATOM 1656 C C . TRP B 1 96 ? 6.062 0.435 12.336 1 98.56 96 TRP B C 1
ATOM 1658 O O . TRP B 1 96 ? 6.07 0.216 13.555 1 98.56 96 TRP B O 1
ATOM 1668 N N . THR B 1 97 ? 5.562 -0.388 11.445 1 98.06 97 THR B N 1
ATOM 1669 C CA . THR B 1 97 ? 5.176 -1.731 11.859 1 98.06 97 THR B CA 1
ATOM 1670 C C . THR B 1 97 ? 6.191 -2.762 11.383 1 98.06 97 THR B C 1
ATOM 1672 O O . THR B 1 97 ? 6.027 -3.961 11.609 1 98.06 97 THR B O 1
ATOM 1675 N N . SER B 1 98 ? 7.133 -2.346 10.656 1 96.25 98 SER B N 1
ATOM 1676 C CA . SER B 1 98 ? 8.32 -3.113 10.305 1 96.25 98 SER B CA 1
ATOM 1677 C C . SER B 1 98 ? 9.578 -2.506 10.922 1 96.25 98 SER B C 1
ATOM 1679 O O . SER B 1 98 ? 9.539 -1.393 11.453 1 96.25 98 SER B O 1
ATOM 1681 N N . GLY B 1 99 ? 10.711 -3.332 10.906 1 94.38 99 GLY B N 1
ATOM 1682 C CA . GLY B 1 99 ? 11.969 -2.803 11.406 1 94.38 99 GLY B CA 1
ATOM 1683 C C . GLY B 1 99 ? 11.969 -2.557 12.898 1 94.38 99 GLY B C 1
ATOM 1684 O O . GLY B 1 99 ? 11.602 -3.439 13.68 1 94.38 99 GLY B O 1
ATOM 1685 N N . ASN B 1 100 ? 12.352 -1.336 13.281 1 95.06 100 ASN B N 1
ATOM 1686 C CA . ASN B 1 100 ? 12.555 -1.057 14.703 1 95.06 100 ASN B CA 1
ATOM 1687 C C . ASN B 1 100 ? 11.258 -0.615 15.375 1 95.06 100 ASN B C 1
ATOM 1689 O O . ASN B 1 100 ? 11.234 -0.366 16.578 1 95.06 100 ASN B O 1
ATOM 1693 N N . LYS B 1 101 ? 10.266 -0.437 14.742 1 97.06 101 LYS B N 1
ATOM 1694 C CA . LYS B 1 101 ? 8.906 -0.177 15.219 1 97.06 101 LYS B CA 1
ATOM 1695 C C . LYS B 1 101 ? 8.82 1.175 15.922 1 97.06 101 LYS B C 1
ATOM 1697 O O . LYS B 1 101 ? 7.965 1.377 16.797 1 97.06 101 LYS B O 1
ATOM 1702 N N . SER B 1 102 ? 9.734 2.082 15.602 1 97.75 102 SER B N 1
ATOM 1703 C CA . SER B 1 102 ? 9.695 3.416 16.203 1 97.75 102 SER B CA 1
ATOM 1704 C C . SER B 1 102 ? 8.523 4.23 15.656 1 97.75 102 SER B C 1
ATOM 1706 O O . SER B 1 102 ? 7.883 3.83 14.688 1 97.75 102 SER B O 1
ATOM 1708 N N . CYS B 1 103 ? 8.18 5.219 16.359 1 98.44 103 CYS B N 1
ATOM 1709 C CA . CYS B 1 103 ? 7.109 6.117 15.961 1 98.44 103 CYS B CA 1
ATOM 1710 C C . CYS B 1 103 ? 7.594 7.562 15.914 1 98.44 103 CYS B C 1
ATOM 1712 O O . CYS B 1 103 ? 8.711 7.859 16.344 1 98.44 103 CYS B O 1
ATOM 1714 N N . GLY B 1 104 ? 6.812 8.43 15.273 1 98.56 104 GLY B N 1
ATOM 1715 C CA . GLY B 1 104 ? 7.152 9.844 15.164 1 98.56 104 GLY B CA 1
ATOM 1716 C C . GLY B 1 104 ? 6 10.695 14.672 1 98.56 104 GLY B C 1
ATOM 1717 O O . GLY B 1 104 ? 4.844 10.266 14.695 1 98.56 104 GLY B O 1
ATOM 1718 N N . LYS B 1 105 ? 6.328 11.891 14.391 1 98.81 105 LYS B N 1
ATOM 1719 C CA . LYS B 1 105 ? 5.375 12.883 13.906 1 98.81 105 LYS B CA 1
ATOM 1720 C C . LYS B 1 105 ? 5.891 13.578 12.648 1 98.81 105 LYS B C 1
ATOM 1722 O O . LYS B 1 105 ? 7.094 13.797 12.508 1 98.81 105 LYS B O 1
ATOM 1727 N N . SER B 1 106 ? 4.969 13.883 11.773 1 98.81 106 SER B N 1
ATOM 1728 C CA . SER B 1 106 ? 5.332 14.672 10.594 1 98.81 106 SER B CA 1
ATOM 1729 C C . SER B 1 106 ? 4.258 15.703 10.266 1 98.81 106 SER B C 1
ATOM 1731 O O . SER B 1 106 ? 3.143 15.633 10.789 1 98.81 106 SER B O 1
ATOM 1733 N N . ILE B 1 107 ? 4.633 16.688 9.516 1 98.88 107 ILE B N 1
ATOM 1734 C CA . ILE B 1 107 ? 3.734 17.688 8.945 1 98.88 107 ILE B CA 1
ATOM 1735 C C . ILE B 1 107 ? 3.908 17.719 7.426 1 98.88 107 ILE B C 1
ATOM 1737 O O . ILE B 1 107 ? 5.031 17.812 6.926 1 98.88 107 ILE B O 1
ATOM 1741 N N . ILE B 1 108 ? 2.828 17.594 6.719 1 98.88 108 ILE B N 1
ATOM 1742 C CA . ILE B 1 108 ? 2.877 17.781 5.273 1 98.88 108 ILE B CA 1
ATOM 1743 C C . ILE B 1 108 ? 1.889 18.875 4.863 1 98.88 108 ILE B C 1
ATOM 1745 O O . ILE B 1 108 ? 0.888 19.109 5.547 1 98.88 108 ILE B O 1
ATOM 1749 N N . GLU B 1 109 ? 2.203 19.531 3.711 1 98.81 109 GLU B N 1
ATOM 1750 C CA . GLU B 1 109 ? 1.372 20.641 3.271 1 98.81 109 GLU B CA 1
ATOM 1751 C C . GLU B 1 109 ? 1.009 20.516 1.795 1 98.81 109 GLU B C 1
ATOM 1753 O O . GLU B 1 109 ? 1.825 20.078 0.986 1 98.81 109 GLU B O 1
ATOM 1758 N N . GLU B 1 110 ? -0.113 21.016 1.504 1 98.81 110 GLU B N 1
ATOM 1759 C CA . GLU B 1 110 ? -0.594 21.031 0.126 1 98.81 110 GLU B CA 1
ATOM 1760 C C . GLU B 1 110 ? 0.257 21.953 -0.741 1 98.81 110 GLU B C 1
ATOM 1762 O O . GLU B 1 110 ? 0.609 23.062 -0.32 1 98.81 110 GLU B O 1
ATOM 1767 N N . ILE B 1 111 ? 0.482 21.453 -1.919 1 98.25 111 ILE B N 1
ATOM 1768 C CA . ILE B 1 111 ? 1.271 22.266 -2.842 1 98.25 111 ILE B CA 1
ATOM 1769 C C . ILE B 1 111 ? 0.512 22.438 -4.156 1 98.25 111 ILE B C 1
ATOM 1771 O O . ILE B 1 111 ? -0.324 21.594 -4.512 1 98.25 111 ILE B O 1
#

Nearest PDB structures (foldseek):
  2por-assembly1_A  TM=4.389E-01  e=6.508E+00  Rhodobacter capsulatus
  6ucv-assembly1_I  TM=3.702E-01  e=5.850E+00  Saccharomyces cerevisiae S288C
  2por-assembly1_A  TM=4.388E-01  e=6.483E+00  Rhodobacter capsulatus
  6ucv-assembly1_I  TM=3.704E-01  e=6.150E+00  Saccharomyces cerevisiae S288C
  7xw0-assembly2_B  TM=2.462E-01  e=8.436E+00  Escherichia coli